Protein AF-A0A7S0J2U9-F1 (afdb_monomer_lite)

Sequence (224 aa):
MVADEVEAPTVTKAEAEGKRKRKSSGSVPRWGTEEEEKLRAIVAELGDKAWAAVAERMGAVRSASATEQHWQIMTGKRKRHGKATEEGGAAVVMADHDPTLEKADKLATAEDKEASGLSAEEKAARAAERASKAEARAAEREAKAEAKAVEKAAREAKRVEREQVAADRKAEKEKKLEEKAERAEKVQAAKEAKEAKASLPKMPRSSYLLFCNDHRDATKMENP

Organism: NCBI:txid127549

Secondary structure (DSSP, 8-state):
----------------------PPPP-PPPPPHHHHHHHHHHHHHH-TT-HHHHHHHH-TTS-HHHHHHHHHHHTS-S--------SS----------TTSTTSTTSSSSSTTSGGGS-HHHHHHHHHHHHHHHHHHHHHHHHHHHHHHHHHHHHHHHHHHHHHHHHHHHHHHHHHHHHHHHHHHHHHHHHHHHHHHHHS----S-HHHHHHHHHHHHHHHH--

Structure (mmCIF, N/CA/C/O backbone):
data_AF-A0A7S0J2U9-F1
#
_entry.id   AF-A0A7S0J2U9-F1
#
loop_
_atom_site.group_PDB
_atom_site.id
_atom_site.type_symbol
_atom_site.label_atom_id
_atom_site.label_alt_id
_atom_site.label_comp_id
_atom_site.label_asym_id
_atom_site.label_entity_id
_atom_site.label_seq_id
_atom_site.pdbx_PDB_ins_code
_atom_site.Cartn_x
_atom_site.Cartn_y
_atom_site.Cartn_z
_atom_site.occupancy
_atom_site.B_iso_or_equiv
_atom_site.auth_seq_id
_atom_site.auth_comp_id
_atom_site.auth_asym_id
_atom_site.auth_atom_id
_atom_site.pdbx_PDB_model_num
ATOM 1 N N . MET A 1 1 ? -24.979 59.741 9.415 1.00 41.53 1 MET A N 1
ATOM 2 C CA . MET A 1 1 ? -25.278 58.869 8.260 1.00 41.53 1 MET A CA 1
ATOM 3 C C . MET A 1 1 ? -23.984 58.158 7.900 1.00 41.53 1 MET A C 1
ATOM 5 O O . MET A 1 1 ? -23.089 58.803 7.384 1.00 41.53 1 MET A O 1
ATOM 9 N N . VAL A 1 2 ? -23.714 57.116 8.687 1.00 50.69 2 VAL A N 1
ATOM 10 C CA . VAL A 1 2 ? -23.538 55.701 8.291 1.00 50.69 2 VAL A CA 1
ATOM 11 C C . VAL A 1 2 ? -22.185 55.477 7.616 1.00 50.69 2 VAL A C 1
ATOM 13 O O . VAL A 1 2 ? -22.023 55.698 6.422 1.00 50.69 2 VAL A O 1
ATOM 16 N N . ALA A 1 3 ? -21.222 55.088 8.454 1.00 48.25 3 ALA A N 1
ATOM 17 C CA . ALA A 1 3 ? -19.998 54.420 8.051 1.00 48.25 3 ALA A CA 1
ATOM 18 C C . ALA A 1 3 ? -20.372 53.009 7.579 1.00 48.25 3 ALA A C 1
ATOM 20 O O . ALA A 1 3 ? -21.027 52.280 8.323 1.00 48.25 3 ALA A O 1
ATOM 21 N N . ASP A 1 4 ? -20.005 52.675 6.345 1.00 53.91 4 ASP A N 1
ATOM 22 C CA . ASP A 1 4 ? -20.212 51.354 5.759 1.00 53.91 4 ASP A CA 1
ATOM 23 C C . ASP A 1 4 ? -18.924 50.545 5.956 1.00 53.91 4 ASP A C 1
ATOM 25 O O . ASP A 1 4 ? -17.859 50.852 5.412 1.00 53.91 4 ASP A O 1
ATOM 29 N N . GLU A 1 5 ? -19.028 49.584 6.863 1.00 56.50 5 GLU A N 1
ATOM 30 C CA . GLU A 1 5 ? -18.000 48.664 7.321 1.00 56.50 5 GLU A CA 1
ATOM 31 C C . GLU A 1 5 ? -18.011 47.448 6.384 1.00 56.50 5 GLU A C 1
ATOM 33 O O . GLU A 1 5 ? -18.914 46.615 6.424 1.00 56.50 5 GLU A O 1
ATOM 38 N N . VAL A 1 6 ? -17.031 47.367 5.479 1.00 57.72 6 VAL A N 1
ATOM 39 C CA . VAL A 1 6 ? -16.890 46.233 4.556 1.00 57.72 6 VAL A CA 1
ATOM 40 C C . VAL A 1 6 ? -16.226 45.077 5.302 1.00 57.72 6 VAL A C 1
ATOM 42 O O . VAL A 1 6 ? -15.001 44.962 5.359 1.00 57.72 6 VAL A O 1
ATOM 45 N N . GLU A 1 7 ? -17.055 44.224 5.896 1.00 49.72 7 GLU A N 1
ATOM 46 C CA . GLU A 1 7 ? -16.647 42.988 6.559 1.00 49.72 7 GLU A CA 1
ATOM 47 C C . GLU A 1 7 ? -16.370 41.893 5.507 1.00 49.72 7 GLU A C 1
ATOM 49 O O . GLU A 1 7 ? -17.247 41.463 4.754 1.00 49.72 7 GLU A O 1
ATOM 54 N N . ALA A 1 8 ? -15.113 41.453 5.416 1.00 59.34 8 ALA A N 1
ATOM 55 C CA . ALA A 1 8 ? -14.690 40.364 4.541 1.00 59.34 8 ALA A CA 1
ATOM 56 C C . ALA A 1 8 ? -15.064 38.995 5.153 1.00 59.34 8 ALA A C 1
ATOM 58 O O . ALA A 1 8 ? -14.664 38.713 6.286 1.00 59.34 8 ALA A O 1
ATOM 59 N N . PRO A 1 9 ? -15.745 38.086 4.426 1.00 59.47 9 PRO A N 1
ATOM 60 C CA . PRO A 1 9 ? -16.007 36.747 4.933 1.00 59.47 9 PRO A CA 1
ATOM 61 C C . PRO A 1 9 ? -14.721 35.910 4.914 1.00 59.47 9 PRO A C 1
ATOM 63 O O . PRO A 1 9 ? -14.208 35.504 3.868 1.00 59.47 9 PRO A O 1
ATOM 66 N N . THR A 1 10 ? -14.209 35.625 6.107 1.00 49.25 10 THR A N 1
ATOM 67 C CA . THR A 1 10 ? -13.153 34.642 6.341 1.00 49.25 10 THR A CA 1
ATOM 68 C C . THR A 1 10 ? -13.702 33.238 6.072 1.00 49.25 10 THR A C 1
ATOM 70 O O . THR A 1 10 ? -14.426 32.653 6.874 1.00 49.25 10 THR A O 1
ATOM 73 N N . VAL A 1 11 ? -13.370 32.671 4.907 1.00 51.97 11 VAL A N 1
ATOM 74 C CA . VAL A 1 11 ? -13.654 31.262 4.602 1.00 51.97 11 VAL A CA 1
ATOM 75 C C . VAL A 1 11 ? -12.762 30.396 5.488 1.00 51.97 11 VAL A C 1
ATOM 77 O O . VAL A 1 11 ? -11.570 30.209 5.237 1.00 51.97 11 VAL A O 1
ATOM 80 N N . THR A 1 12 ? -13.359 29.870 6.550 1.00 49.38 12 THR A N 1
ATOM 81 C CA . THR A 1 12 ? -12.778 28.854 7.418 1.00 49.38 12 THR A CA 1
ATOM 82 C C . THR A 1 12 ? -12.515 27.585 6.606 1.00 49.38 12 THR A C 1
ATOM 84 O O . THR A 1 12 ? -13.414 26.865 6.173 1.00 49.38 12 THR A O 1
ATOM 87 N N . LYS A 1 13 ? -11.231 27.304 6.377 1.00 45.69 13 LYS A N 1
ATOM 88 C CA . LYS A 1 13 ? -10.728 26.060 5.790 1.00 45.69 13 LYS A CA 1
ATOM 89 C C . LYS A 1 13 ? -10.817 24.947 6.840 1.00 45.69 13 LYS A C 1
ATOM 91 O O . LYS A 1 13 ? -9.816 24.554 7.428 1.00 45.69 13 LYS A O 1
ATOM 96 N N . ALA A 1 14 ? -12.036 24.479 7.099 1.00 49.38 14 ALA A N 1
ATOM 97 C CA . ALA A 1 14 ? -12.298 23.317 7.935 1.00 49.38 14 ALA A CA 1
ATOM 98 C C . ALA A 1 14 ? -11.942 22.031 7.170 1.00 49.38 14 ALA A C 1
ATOM 100 O O . ALA A 1 14 ? -12.608 21.621 6.221 1.00 49.38 14 ALA A O 1
ATOM 101 N N . GLU A 1 15 ? -10.812 21.458 7.573 1.00 47.25 15 GLU A N 1
ATOM 102 C CA . GLU A 1 15 ? -10.582 20.031 7.796 1.00 47.25 15 GLU A CA 1
ATOM 103 C C . GLU A 1 15 ? -11.769 19.105 7.451 1.00 47.25 15 GLU A C 1
ATOM 105 O O . GLU A 1 15 ? -12.756 19.000 8.177 1.00 47.25 15 GLU A O 1
ATOM 110 N N . ALA A 1 16 ? -11.650 18.385 6.335 1.00 49.69 16 ALA A N 1
ATOM 111 C CA . ALA A 1 16 ? -12.560 17.309 5.959 1.00 49.69 16 ALA A CA 1
ATOM 112 C C . ALA A 1 16 ? -11.768 16.021 5.694 1.00 49.69 16 ALA A C 1
ATOM 114 O O . ALA A 1 16 ? -11.826 15.448 4.606 1.00 49.69 16 ALA A O 1
ATOM 115 N N . GLU A 1 17 ? -11.041 15.522 6.699 1.00 52.25 17 GLU A N 1
ATOM 116 C CA . GLU A 1 17 ? -10.550 14.134 6.722 1.00 52.25 17 GLU A CA 1
ATOM 117 C C . GLU A 1 17 ? -11.674 13.160 7.119 1.00 52.25 17 GLU A C 1
ATOM 119 O O . GLU A 1 17 ? -11.599 12.370 8.058 1.00 52.25 17 GLU A O 1
ATOM 124 N N . GLY A 1 18 ? -12.754 13.170 6.340 1.00 50.22 18 GLY A N 1
ATOM 125 C CA . GLY A 1 18 ? -13.692 12.061 6.310 1.00 50.22 18 GLY A CA 1
ATOM 126 C C . GLY A 1 18 ? -13.137 10.986 5.385 1.00 50.22 18 GLY A C 1
ATOM 127 O O . GLY A 1 18 ? -13.244 11.114 4.165 1.00 50.22 18 GLY A O 1
ATOM 128 N N . LYS A 1 19 ? -12.571 9.902 5.932 1.00 57.31 19 LYS A N 1
ATOM 129 C CA . LYS A 1 19 ? -12.298 8.671 5.168 1.00 57.31 19 LYS A CA 1
ATOM 130 C C . LYS A 1 19 ? -13.626 8.148 4.622 1.00 57.31 19 LYS A C 1
ATOM 132 O O . LYS A 1 19 ? -14.328 7.385 5.284 1.00 57.31 19 LYS A O 1
ATOM 137 N N . ARG A 1 20 ? -13.991 8.599 3.417 1.00 63.91 20 ARG A N 1
ATOM 138 C CA . ARG A 1 20 ? -15.191 8.179 2.693 1.00 63.91 20 ARG A CA 1
ATOM 139 C C . ARG A 1 20 ? -15.124 6.666 2.537 1.00 63.91 20 ARG A C 1
ATOM 141 O O . ARG A 1 20 ? -14.334 6.144 1.752 1.00 63.91 20 ARG A O 1
ATOM 148 N N . LYS A 1 21 ? -15.933 5.964 3.331 1.00 57.78 21 LYS A N 1
ATOM 149 C CA . LYS A 1 21 ? -16.140 4.522 3.236 1.00 57.78 21 LYS A CA 1
ATOM 150 C C . LYS A 1 21 ? -16.585 4.257 1.800 1.00 57.78 21 LYS A C 1
ATOM 152 O O . LYS A 1 21 ? -17.669 4.688 1.409 1.00 57.78 21 LYS A O 1
ATOM 157 N N . ARG A 1 22 ? -15.707 3.660 0.986 1.00 62.53 22 ARG A N 1
ATOM 158 C CA . ARG A 1 22 ? -16.008 3.343 -0.413 1.00 62.53 22 ARG A CA 1
ATOM 159 C C . ARG A 1 22 ? -17.247 2.456 -0.393 1.00 62.53 22 ARG A C 1
ATOM 161 O O . ARG A 1 22 ? -17.182 1.336 0.109 1.00 62.53 22 ARG A O 1
ATOM 168 N N . LYS A 1 23 ? -18.381 2.986 -0.863 1.00 64.38 23 LYS A N 1
ATOM 169 C CA . LYS A 1 23 ? -19.558 2.174 -1.171 1.00 64.38 23 LYS A CA 1
ATOM 170 C C . LYS A 1 23 ? -19.033 1.070 -2.085 1.00 64.38 23 LYS A C 1
ATOM 172 O O . LYS A 1 23 ? -18.348 1.394 -3.056 1.00 64.38 23 LYS A O 1
ATOM 177 N N . SER A 1 24 ? -19.232 -0.191 -1.707 1.00 58.62 24 SER A N 1
ATOM 178 C CA . SER A 1 24 ? -18.818 -1.337 -2.515 1.00 58.62 24 SER A CA 1
ATOM 179 C C . SER A 1 24 ? -19.259 -1.065 -3.945 1.00 58.62 24 SER A C 1
ATOM 181 O O . SER A 1 24 ? -20.450 -0.851 -4.178 1.00 58.62 24 SER A O 1
ATOM 183 N N . SER A 1 25 ? -18.294 -0.948 -4.857 1.00 61.22 25 SER A N 1
ATOM 184 C CA . SER A 1 25 ? -18.558 -0.703 -6.269 1.00 61.22 25 SER A CA 1
ATOM 185 C C . SER A 1 25 ? -19.584 -1.733 -6.715 1.00 61.22 25 SER A C 1
ATOM 187 O O . SER A 1 25 ? -19.310 -2.931 -6.609 1.00 61.22 25 SER A O 1
ATOM 189 N N . GLY A 1 26 ? -20.769 -1.277 -7.129 1.00 64.94 26 GLY A N 1
ATOM 190 C CA . GLY A 1 26 ? -21.767 -2.157 -7.729 1.00 64.94 26 GLY A CA 1
ATOM 191 C C . GLY A 1 26 ? -21.098 -3.006 -8.810 1.00 64.94 26 GLY A C 1
ATOM 192 O O . GLY A 1 26 ? -20.145 -2.544 -9.441 1.00 64.94 26 GLY A O 1
ATOM 193 N N . SER A 1 27 ? -21.541 -4.253 -8.967 1.00 71.00 27 SER A N 1
ATOM 194 C CA . SER A 1 27 ? -21.040 -5.148 -10.012 1.00 71.00 27 SER A CA 1
ATOM 195 C C . SER A 1 27 ? -21.114 -4.422 -11.356 1.00 71.00 27 SER A C 1
ATOM 197 O O . SER A 1 27 ? -22.202 -4.158 -11.864 1.00 71.00 27 SER A O 1
ATOM 199 N N . VAL A 1 28 ? -19.959 -4.007 -11.881 1.00 78.75 28 VAL A N 1
ATOM 200 C CA . VAL A 1 28 ? -19.876 -3.355 -13.186 1.00 78.75 28 VAL A CA 1
ATOM 201 C C . VAL A 1 28 ? -20.079 -4.451 -14.236 1.00 78.75 28 VAL A C 1
ATOM 203 O O . VAL A 1 28 ? -19.342 -5.440 -14.196 1.00 78.75 28 VAL A O 1
ATOM 206 N N . PRO A 1 29 ? -21.041 -4.308 -15.166 1.00 84.69 29 PRO A N 1
ATOM 207 C CA . PRO A 1 29 ? -21.282 -5.304 -16.206 1.00 84.69 29 PRO A CA 1
ATOM 208 C C . PRO A 1 29 ? -20.007 -5.637 -16.996 1.00 84.69 29 PRO A C 1
ATOM 210 O O . PRO A 1 29 ? -19.170 -4.765 -17.252 1.00 84.69 29 PRO A O 1
ATOM 213 N N . ARG A 1 30 ? -19.836 -6.900 -17.398 1.00 90.12 30 ARG A N 1
ATOM 214 C CA . ARG A 1 30 ? -18.740 -7.298 -18.301 1.00 90.12 30 ARG A CA 1
ATOM 215 C C . ARG A 1 30 ? -18.965 -6.692 -19.692 1.00 90.12 30 ARG A C 1
ATOM 217 O O . ARG A 1 30 ? -20.102 -6.409 -20.045 1.00 90.12 30 ARG A O 1
ATOM 224 N N . TRP A 1 31 ? -17.890 -6.424 -20.431 1.00 91.25 31 TRP A N 1
ATOM 225 C CA . TRP A 1 31 ? -17.982 -5.900 -21.797 1.00 91.25 31 TRP A CA 1
ATOM 226 C C . TRP A 1 31 ? -18.537 -6.977 -22.727 1.00 91.25 31 TRP A C 1
ATOM 228 O O . TRP A 1 31 ? -18.040 -8.104 -22.729 1.00 91.25 31 TRP A O 1
ATOM 238 N N . GLY A 1 32 ? -19.600 -6.639 -23.455 1.00 92.19 32 GLY A N 1
ATOM 239 C CA . GLY A 1 32 ? -20.159 -7.490 -24.503 1.00 92.19 32 GLY A CA 1
ATOM 240 C C . GLY A 1 32 ? -19.466 -7.250 -25.844 1.00 92.19 32 GLY A C 1
ATOM 241 O O . GLY A 1 32 ? -18.924 -6.175 -26.086 1.00 92.19 32 GLY A O 1
ATOM 242 N N . THR A 1 33 ? -19.532 -8.223 -26.749 1.00 92.94 33 THR A N 1
ATOM 243 C CA . THR A 1 33 ? -18.948 -8.117 -28.098 1.00 92.94 33 THR A CA 1
ATOM 244 C C . THR A 1 33 ? -19.585 -6.997 -28.928 1.00 92.94 33 THR A C 1
ATOM 246 O O . THR A 1 33 ? -18.879 -6.260 -29.611 1.00 92.94 33 THR A O 1
ATOM 249 N N . GLU A 1 34 ? -20.900 -6.798 -28.801 1.00 91.75 34 GLU A N 1
ATOM 250 C CA . GLU A 1 34 ? -21.625 -5.697 -29.456 1.00 91.75 34 GLU A CA 1
ATOM 251 C C . GLU A 1 34 ? -21.164 -4.316 -28.956 1.00 91.75 34 GLU A C 1
ATOM 253 O O . GLU A 1 34 ? -21.084 -3.356 -29.725 1.00 91.75 34 GLU A O 1
ATOM 258 N N . GLU A 1 35 ? -20.849 -4.204 -27.659 1.00 91.69 35 GLU A N 1
ATOM 259 C CA . GLU A 1 35 ? -20.314 -2.970 -27.069 1.00 91.69 35 GLU A CA 1
ATOM 260 C C . GLU A 1 35 ? -18.900 -2.686 -27.603 1.00 91.69 35 GLU A C 1
ATOM 262 O O . GLU A 1 35 ? -18.565 -1.545 -27.920 1.00 91.69 35 GLU A O 1
ATOM 267 N N . GLU A 1 36 ? -18.079 -3.725 -27.763 1.00 94.25 36 GLU A N 1
ATOM 268 C CA . GLU A 1 36 ? -16.715 -3.616 -28.290 1.00 94.25 36 GLU A CA 1
ATOM 269 C C . GLU A 1 36 ? -16.661 -3.247 -29.778 1.00 94.25 36 GLU A C 1
ATOM 271 O O . GLU A 1 36 ? -15.753 -2.534 -30.212 1.00 94.25 36 GLU A O 1
ATOM 276 N N . GLU A 1 37 ? -17.612 -3.714 -30.586 1.00 94.69 37 GLU A N 1
ATOM 277 C CA . GLU A 1 37 ? -17.736 -3.315 -31.994 1.00 94.69 37 GLU A CA 1
ATOM 278 C C . GLU A 1 37 ? -18.094 -1.836 -32.135 1.00 94.69 37 GLU A C 1
ATOM 280 O O . GLU A 1 37 ? -17.434 -1.113 -32.887 1.00 94.69 37 GLU A O 1
ATOM 285 N N . LYS A 1 38 ? -19.060 -1.354 -31.343 1.00 93.56 38 LYS A N 1
ATOM 286 C CA . LYS A 1 38 ? -19.408 0.074 -31.288 1.00 93.56 38 LYS A CA 1
ATOM 287 C C . LYS A 1 38 ? -18.221 0.919 -30.832 1.00 93.56 38 LYS A C 1
ATOM 289 O O . LYS A 1 38 ? -17.943 1.953 -31.435 1.00 93.56 38 LYS A O 1
ATOM 294 N N . LEU A 1 39 ? -17.480 0.457 -29.823 1.00 93.75 39 LEU A N 1
ATOM 295 C CA . LEU A 1 39 ? -16.272 1.134 -29.357 1.00 93.75 39 LEU A CA 1
ATOM 296 C C . LEU A 1 39 ? -15.215 1.243 -30.466 1.00 93.75 39 LEU A C 1
ATOM 298 O O . LEU A 1 39 ? -14.667 2.322 -30.679 1.00 93.75 39 LEU A O 1
ATOM 302 N N . ARG A 1 40 ? -14.956 0.156 -31.206 1.00 95.25 40 ARG A N 1
ATOM 303 C CA . ARG A 1 40 ? -14.010 0.156 -32.336 1.00 95.25 40 ARG A CA 1
ATOM 304 C C . ARG A 1 40 ? -14.422 1.130 -33.437 1.00 95.25 40 ARG A C 1
ATOM 306 O O . ARG A 1 40 ? -13.566 1.864 -33.921 1.00 95.25 40 ARG A O 1
ATOM 313 N N . ALA A 1 41 ? -15.705 1.167 -33.796 1.00 95.69 41 ALA A N 1
ATOM 314 C CA . ALA A 1 41 ? -16.216 2.091 -34.806 1.00 95.69 41 ALA A CA 1
ATOM 315 C C . ALA A 1 41 ? -16.031 3.558 -34.379 1.00 95.69 41 ALA A C 1
ATOM 317 O O . ALA A 1 41 ? -15.457 4.357 -35.113 1.00 95.69 41 ALA A O 1
ATOM 318 N N . ILE A 1 42 ? -16.425 3.900 -33.149 1.00 95.00 42 ILE A N 1
ATOM 319 C CA . ILE A 1 42 ? -16.348 5.277 -32.639 1.00 95.00 42 ILE A CA 1
ATOM 320 C C . ILE A 1 42 ? -14.889 5.727 -32.458 1.00 95.00 42 ILE A C 1
ATOM 322 O O . ILE A 1 42 ? -14.555 6.873 -32.757 1.00 95.00 42 ILE A O 1
ATOM 326 N N . VAL A 1 43 ? -13.997 4.842 -31.999 1.00 95.31 43 VAL A N 1
ATOM 327 C CA . VAL A 1 43 ? -12.566 5.162 -31.868 1.00 95.31 43 VAL A CA 1
ATOM 328 C C . VAL A 1 43 ? -11.895 5.297 -33.237 1.00 95.31 43 VAL A C 1
ATOM 330 O O . VAL A 1 43 ? -11.010 6.136 -33.384 1.00 95.31 43 VAL A O 1
ATOM 333 N N . ALA A 1 44 ? -12.332 4.551 -34.255 1.00 95.06 44 ALA A N 1
ATOM 334 C CA . ALA A 1 44 ? -11.861 4.759 -35.623 1.00 95.06 44 ALA A CA 1
ATOM 335 C C . ALA A 1 44 ? -12.263 6.141 -36.177 1.00 95.06 44 ALA A C 1
ATOM 337 O O . ALA A 1 44 ? -11.493 6.737 -36.925 1.00 95.06 44 ALA A O 1
ATOM 338 N N . GLU A 1 45 ? -13.424 6.673 -35.776 1.00 94.81 45 GLU A N 1
ATOM 339 C CA . GLU A 1 45 ? -13.897 8.003 -36.188 1.00 94.81 45 GLU A CA 1
ATOM 340 C C . GLU A 1 45 ? -13.229 9.163 -35.423 1.00 94.81 45 GLU A C 1
ATOM 342 O O . GLU A 1 45 ? -12.826 10.152 -36.031 1.00 94.81 45 GLU A O 1
ATOM 347 N N . LEU A 1 46 ? -13.132 9.075 -34.089 1.00 92.88 46 LEU A N 1
ATOM 348 C CA . LEU A 1 46 ? -12.695 10.178 -33.208 1.00 92.88 46 LEU A CA 1
ATOM 349 C C . LEU A 1 46 ? -11.229 10.074 -32.748 1.00 92.88 46 LEU A C 1
ATOM 351 O O . LEU A 1 46 ? -10.631 11.075 -32.344 1.00 92.88 46 LEU A O 1
ATOM 355 N N . GLY A 1 47 ? -10.644 8.874 -32.793 1.00 90.62 47 GLY A N 1
ATOM 356 C CA . GLY A 1 47 ? -9.288 8.570 -32.335 1.00 90.62 47 GLY A CA 1
ATOM 357 C C . GLY A 1 47 ? -9.122 8.396 -30.815 1.00 90.62 47 GLY A C 1
ATOM 358 O O . GLY A 1 47 ? -9.982 8.743 -30.007 1.00 90.62 47 GLY A O 1
ATOM 359 N N . ASP A 1 48 ? -7.941 7.910 -30.412 1.00 89.06 48 ASP A N 1
ATOM 360 C CA . ASP A 1 48 ? -7.557 7.536 -29.031 1.00 89.06 48 ASP A CA 1
ATOM 361 C C . ASP A 1 48 ? -7.414 8.717 -28.031 1.00 89.06 48 ASP A C 1
ATOM 363 O O . ASP A 1 48 ? -6.852 8.554 -26.946 1.00 89.06 48 ASP A O 1
ATOM 367 N N . LYS A 1 49 ? -7.833 9.937 -28.389 1.00 89.75 49 LYS A N 1
ATOM 368 C CA . LYS A 1 49 ? -7.598 11.153 -27.577 1.00 89.75 49 LYS A CA 1
ATOM 369 C C . LYS A 1 49 ? -8.873 11.751 -26.978 1.00 89.75 49 LYS A C 1
ATOM 371 O O . LYS A 1 49 ? -8.784 12.500 -26.010 1.00 89.75 49 LYS A O 1
ATOM 376 N N . ALA A 1 50 ? -10.045 11.422 -27.522 1.00 93.25 50 ALA A N 1
ATOM 377 C CA . ALA A 1 50 ? -11.314 12.077 -27.199 1.00 93.25 50 ALA A CA 1
ATOM 378 C C . ALA A 1 50 ? -12.283 11.169 -26.413 1.00 93.25 50 ALA A C 1
ATOM 380 O O . ALA A 1 50 ? -13.457 11.048 -26.757 1.00 93.25 50 ALA A O 1
ATOM 381 N N . TRP A 1 51 ? -11.815 10.539 -25.331 1.00 94.19 51 TRP A N 1
ATOM 382 C CA . TRP A 1 51 ? -12.586 9.538 -24.570 1.00 94.19 51 TRP A CA 1
ATOM 383 C C . TRP A 1 51 ? -13.926 10.034 -24.009 1.00 94.19 51 TRP A C 1
ATOM 385 O O . TRP A 1 51 ? -14.857 9.242 -23.875 1.00 94.19 51 TRP A O 1
ATOM 395 N N . ALA A 1 52 ? -14.042 11.330 -23.701 1.00 94.00 52 ALA A N 1
ATOM 396 C CA . ALA A 1 52 ? -15.302 11.933 -23.266 1.00 94.00 52 ALA A CA 1
ATOM 397 C C . ALA A 1 52 ? -16.375 11.856 -24.367 1.00 94.00 52 ALA A C 1
ATOM 399 O O . ALA A 1 52 ? -17.460 11.336 -24.123 1.00 94.00 52 ALA A O 1
ATOM 400 N N . ALA A 1 53 ? -16.030 12.249 -25.596 1.00 93.75 53 ALA A N 1
ATOM 401 C CA . ALA A 1 53 ? -16.928 12.179 -26.748 1.00 93.75 53 ALA A CA 1
ATOM 402 C C . ALA A 1 53 ? -17.266 10.727 -27.137 1.00 93.75 53 ALA A C 1
ATOM 404 O O . ALA A 1 53 ? -18.395 10.426 -27.524 1.00 93.75 53 ALA A O 1
ATOM 405 N N . VAL A 1 54 ? -16.305 9.805 -26.988 1.00 93.69 54 VAL A N 1
ATOM 406 C CA . VAL A 1 54 ? -16.536 8.366 -27.210 1.00 93.69 54 VAL A CA 1
ATOM 407 C C . VAL A 1 54 ? -17.582 7.825 -26.226 1.00 93.69 54 VAL A C 1
ATOM 409 O O . VAL A 1 54 ? -18.483 7.089 -26.625 1.00 93.69 54 VAL A O 1
ATOM 412 N N . ALA A 1 55 ? -17.493 8.205 -24.948 1.00 93.31 55 ALA A N 1
ATOM 413 C CA . ALA A 1 55 ? -18.455 7.783 -23.932 1.00 93.31 55 ALA A CA 1
ATOM 414 C C . ALA A 1 55 ? -19.846 8.392 -24.158 1.00 93.31 55 ALA A C 1
ATOM 416 O O . ALA A 1 55 ? -20.842 7.692 -24.012 1.00 93.31 55 ALA A O 1
ATOM 417 N N . GLU A 1 56 ? -19.923 9.655 -24.581 1.00 92.88 56 GLU A N 1
ATOM 418 C CA . GLU A 1 56 ? -21.195 10.294 -24.937 1.00 92.88 56 GLU A CA 1
ATOM 419 C C . GLU A 1 56 ? -21.902 9.566 -26.087 1.00 92.88 56 GLU A C 1
ATOM 421 O O . GLU A 1 56 ? -23.104 9.317 -25.999 1.00 92.88 56 GLU A O 1
ATOM 426 N N . ARG A 1 57 ? -21.164 9.139 -27.124 1.00 92.19 57 ARG A N 1
ATOM 427 C CA . ARG A 1 57 ? -21.735 8.378 -28.250 1.00 92.19 57 ARG A CA 1
ATOM 428 C C . ARG A 1 57 ? -22.132 6.944 -27.904 1.00 92.19 57 ARG A C 1
ATOM 430 O O . ARG A 1 57 ? -23.084 6.433 -28.486 1.00 92.19 57 ARG A O 1
ATOM 437 N N . MET A 1 58 ? -21.433 6.292 -26.973 1.00 88.19 58 MET A N 1
ATOM 438 C CA . MET A 1 58 ? -21.853 4.980 -26.456 1.00 88.19 58 MET A CA 1
ATOM 439 C C . MET A 1 58 ? -23.017 5.070 -25.457 1.00 88.19 58 MET A C 1
ATOM 441 O O . MET A 1 58 ? -23.667 4.060 -25.185 1.00 88.19 58 MET A O 1
ATOM 445 N N . GLY A 1 59 ? -23.294 6.265 -24.930 1.00 84.06 59 GLY A N 1
ATOM 446 C CA . GLY A 1 59 ? -24.305 6.523 -23.911 1.00 84.06 59 GLY A CA 1
ATOM 447 C C . GLY A 1 59 ? -23.781 6.362 -22.479 1.00 84.06 59 GLY A C 1
ATOM 448 O O . GLY A 1 59 ? -22.705 5.824 -22.226 1.00 84.06 59 GLY A O 1
ATOM 449 N N . ALA A 1 60 ? -24.580 6.801 -21.500 1.00 74.62 60 ALA A N 1
ATOM 450 C CA . ALA A 1 60 ? -24.219 6.859 -20.075 1.00 74.62 60 ALA A CA 1
ATOM 451 C C . ALA A 1 60 ? -24.013 5.491 -19.380 1.00 74.62 60 ALA A C 1
ATOM 453 O O . ALA A 1 60 ? -23.923 5.422 -18.155 1.00 74.62 60 ALA A O 1
ATOM 454 N N . VAL A 1 61 ? -23.934 4.392 -20.136 1.00 80.12 61 VAL A N 1
ATOM 455 C CA . VAL A 1 61 ? -23.716 3.040 -19.603 1.00 80.12 61 VAL A CA 1
ATOM 456 C C . VAL A 1 61 ? -22.317 2.914 -18.995 1.00 80.12 61 VAL A C 1
ATOM 458 O O . VAL A 1 61 ? -22.126 2.197 -18.012 1.00 80.12 61 VAL A O 1
ATOM 461 N N . ARG A 1 62 ? -21.324 3.625 -19.547 1.00 87.25 62 ARG A N 1
ATOM 462 C CA . ARG A 1 62 ? -19.920 3.552 -19.119 1.00 87.25 62 ARG A CA 1
ATOM 463 C C . ARG A 1 62 ? -19.309 4.944 -19.013 1.00 87.25 62 ARG A C 1
ATOM 465 O O . ARG A 1 62 ? -19.616 5.837 -19.793 1.00 87.25 62 ARG A O 1
ATOM 472 N N . SER A 1 63 ? -18.409 5.126 -18.050 1.00 92.38 63 SER A N 1
ATOM 473 C CA . SER A 1 63 ? -17.646 6.369 -17.920 1.00 92.38 63 SER A CA 1
ATOM 474 C C . SER A 1 63 ? -16.493 6.417 -18.927 1.00 92.38 63 SER A C 1
ATOM 476 O O . SER A 1 63 ? -15.933 5.381 -19.283 1.00 92.38 63 SER A O 1
ATOM 478 N N . ALA A 1 64 ? -16.073 7.623 -19.323 1.00 93.38 64 ALA A N 1
ATOM 479 C CA . ALA A 1 64 ? -14.946 7.827 -20.242 1.00 93.38 64 ALA A CA 1
ATOM 480 C C . ALA A 1 64 ? -13.671 7.081 -19.811 1.00 93.38 64 ALA A C 1
ATOM 482 O O . ALA A 1 64 ? -13.006 6.455 -20.633 1.00 93.38 64 ALA A O 1
ATOM 483 N N . SER A 1 65 ? -13.378 7.067 -18.506 1.00 91.94 65 SER A N 1
ATOM 484 C CA . SER A 1 65 ? -12.226 6.335 -17.971 1.00 91.94 65 SER A CA 1
ATOM 485 C C . SER A 1 65 ? -12.383 4.815 -18.088 1.00 91.94 65 SER A C 1
ATOM 487 O O . SER A 1 65 ? -11.405 4.126 -18.362 1.00 91.94 65 SER A O 1
ATOM 489 N N . ALA A 1 66 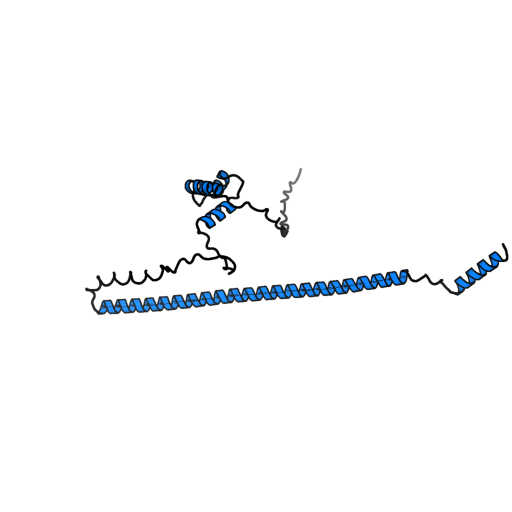? -13.592 4.270 -17.910 1.00 91.62 66 ALA A N 1
ATOM 490 C CA . ALA A 1 66 ? -13.827 2.836 -18.087 1.00 91.62 66 ALA A CA 1
ATOM 491 C C . ALA A 1 66 ? -13.620 2.412 -19.550 1.00 91.62 66 ALA A C 1
ATOM 493 O O . ALA A 1 66 ? -13.019 1.370 -19.809 1.00 91.62 66 ALA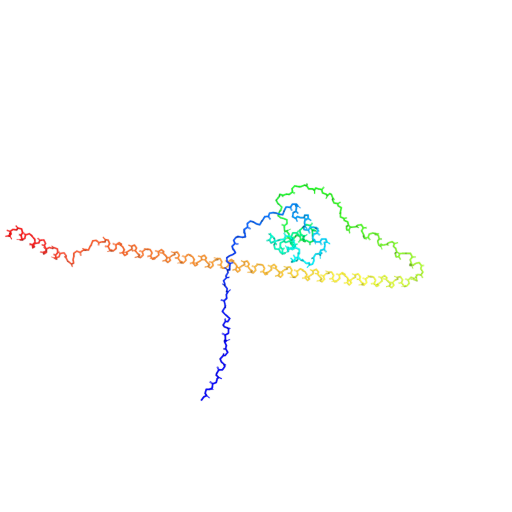 A O 1
ATOM 494 N N . THR A 1 67 ? -14.062 3.246 -20.491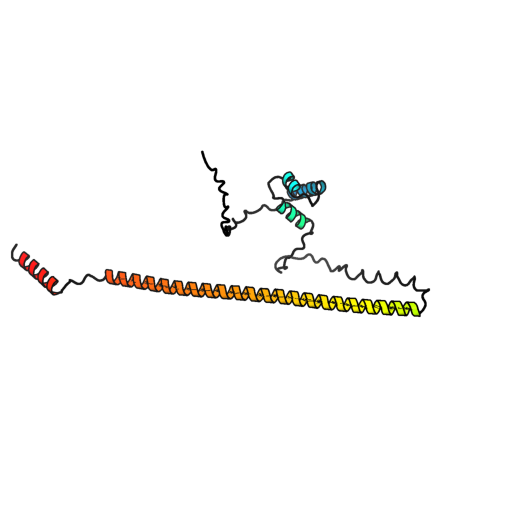 1.00 93.25 67 THR A N 1
ATOM 495 C CA . THR A 1 67 ? -13.903 3.030 -21.932 1.00 93.25 67 THR A CA 1
ATOM 496 C C . THR A 1 67 ? -12.438 3.091 -22.368 1.00 93.25 67 THR A C 1
ATOM 498 O O . THR A 1 67 ? -11.966 2.192 -23.061 1.00 93.25 67 THR A O 1
ATOM 501 N N . GLU A 1 68 ? -11.686 4.091 -21.900 1.00 94.31 68 GLU A N 1
ATOM 502 C CA . GLU A 1 68 ? -10.243 4.198 -22.153 1.00 94.31 68 GLU A CA 1
ATOM 503 C C . GLU A 1 68 ? -9.487 2.976 -21.613 1.00 94.31 68 GLU A C 1
ATOM 505 O O . GLU A 1 68 ? -8.645 2.391 -22.297 1.00 94.31 68 GLU A O 1
ATOM 510 N N . GLN A 1 69 ? -9.792 2.569 -20.378 1.00 93.31 69 GLN A N 1
ATOM 511 C CA . GLN A 1 69 ? -9.153 1.410 -19.762 1.00 93.31 69 GLN A CA 1
ATOM 512 C C . GLN A 1 69 ? -9.409 0.139 -20.566 1.00 93.31 69 GLN A C 1
ATOM 514 O O . GLN A 1 69 ? -8.472 -0.630 -20.786 1.00 93.31 69 GLN A O 1
ATOM 519 N N . HIS A 1 70 ? -10.647 -0.068 -21.021 1.00 92.56 70 HIS A N 1
ATOM 520 C CA . HIS A 1 70 ? -10.996 -1.217 -21.850 1.00 92.56 70 HIS A CA 1
ATOM 521 C C . HIS A 1 70 ? -10.253 -1.200 -23.185 1.00 92.56 70 HIS A C 1
ATOM 523 O O . HIS A 1 70 ? -9.618 -2.190 -23.542 1.00 92.56 70 HIS A O 1
ATOM 529 N N . TRP A 1 71 ? -10.201 -0.052 -23.863 1.0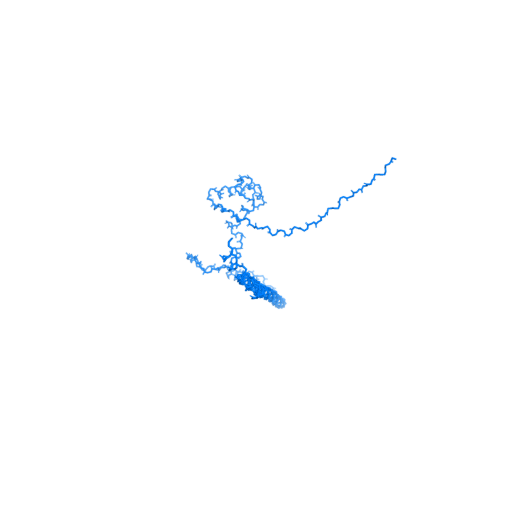0 93.56 71 TRP A N 1
ATOM 530 C CA . TRP A 1 71 ? -9.443 0.099 -25.108 1.00 93.56 71 TRP A CA 1
ATOM 531 C C . TRP A 1 71 ? -7.949 -0.204 -24.940 1.00 93.56 71 TRP A C 1
ATOM 533 O O . TRP A 1 71 ? -7.341 -0.895 -25.759 1.00 93.56 71 TRP A O 1
ATOM 543 N N . GLN A 1 72 ? -7.337 0.266 -23.851 1.00 92.62 72 GLN A N 1
ATOM 544 C CA . GLN A 1 72 ? -5.933 -0.022 -23.542 1.00 92.62 72 GLN A CA 1
ATOM 545 C C . GLN A 1 72 ? -5.679 -1.508 -23.247 1.00 92.62 72 GLN A C 1
ATOM 547 O O . GLN A 1 72 ? -4.580 -2.001 -23.514 1.00 92.62 72 GLN A O 1
ATOM 552 N N . ILE A 1 73 ? -6.666 -2.212 -22.680 1.00 90.81 73 ILE A N 1
ATOM 553 C CA . ILE A 1 73 ? -6.613 -3.664 -22.467 1.00 90.81 73 ILE A CA 1
ATOM 554 C C . ILE A 1 73 ? -6.743 -4.392 -23.810 1.00 90.81 73 ILE A C 1
ATOM 556 O O . ILE A 1 73 ? -5.928 -5.270 -24.081 1.00 90.81 73 ILE A O 1
ATOM 560 N N . MET A 1 74 ? -7.698 -3.995 -24.660 1.00 89.75 74 MET A N 1
ATOM 561 C CA . MET A 1 74 ? -7.917 -4.588 -25.987 1.00 89.75 74 MET A CA 1
ATOM 562 C C . MET A 1 74 ? -6.711 -4.413 -26.917 1.00 89.75 74 MET A C 1
ATOM 564 O O . MET A 1 74 ? -6.311 -5.348 -27.600 1.00 89.75 74 MET A O 1
ATOM 568 N N . THR A 1 75 ? -6.099 -3.228 -26.927 1.00 90.12 75 THR A N 1
ATOM 569 C CA . THR A 1 75 ? -4.948 -2.913 -27.794 1.00 90.12 75 THR A CA 1
ATOM 570 C C . THR A 1 75 ? -3.605 -3.381 -27.229 1.00 90.12 75 THR A C 1
ATOM 572 O O . THR A 1 75 ? -2.572 -3.186 -27.865 1.00 90.12 75 THR A O 1
ATOM 575 N N . GLY A 1 76 ? -3.578 -3.943 -26.015 1.00 85.25 76 GLY A N 1
ATOM 576 C CA . GLY A 1 76 ? -2.345 -4.384 -25.357 1.00 85.25 76 GLY A CA 1
ATOM 577 C C . GLY A 1 76 ? -1.387 -3.253 -24.955 1.00 85.25 76 GLY A C 1
ATOM 578 O O . GLY A 1 76 ? -0.302 -3.525 -24.444 1.00 85.25 76 GLY A O 1
ATOM 579 N N . LYS A 1 77 ? -1.773 -1.978 -25.128 1.00 82.12 77 LYS A N 1
ATOM 580 C CA . LYS A 1 77 ? -0.948 -0.808 -24.762 1.00 82.12 77 LYS A CA 1
ATOM 581 C C . LYS A 1 77 ? -0.693 -0.727 -23.254 1.00 82.12 77 LYS A C 1
ATOM 583 O O . LYS A 1 77 ? 0.296 -0.137 -22.818 1.00 82.12 77 LYS A O 1
ATOM 588 N N . ARG A 1 78 ? -1.550 -1.344 -22.434 1.00 74.81 78 ARG A N 1
ATOM 589 C CA . ARG A 1 78 ? -1.290 -1.511 -21.000 1.00 74.81 78 ARG A CA 1
ATOM 590 C C . ARG A 1 78 ? -0.263 -2.617 -20.763 1.00 74.81 78 ARG A C 1
ATOM 592 O O . ARG A 1 78 ? -0.596 -3.800 -20.767 1.00 74.81 78 ARG A O 1
ATOM 599 N N . LYS A 1 79 ? 0.969 -2.217 -20.428 1.00 68.94 79 LYS A N 1
ATOM 600 C CA . LYS A 1 79 ? 1.952 -3.103 -19.791 1.00 68.94 79 LYS A CA 1
ATOM 601 C C . LYS A 1 79 ? 1.351 -3.581 -18.472 1.00 68.94 79 LYS A C 1
ATOM 603 O O . LYS A 1 79 ? 1.257 -2.819 -17.511 1.00 68.94 79 LYS A O 1
ATOM 608 N N . ARG A 1 80 ? 0.859 -4.821 -18.441 1.00 68.75 80 ARG A N 1
ATOM 609 C CA . ARG A 1 80 ? 0.326 -5.421 -17.218 1.00 68.75 80 ARG A CA 1
ATOM 610 C C . ARG A 1 80 ? 1.454 -5.416 -16.186 1.00 68.75 80 ARG A C 1
ATOM 612 O O . ARG A 1 80 ? 2.381 -6.208 -16.283 1.00 68.75 80 ARG A O 1
ATOM 619 N N . HIS A 1 81 ? 1.371 -4.554 -15.174 1.00 54.41 81 HIS A N 1
ATOM 620 C CA . HIS A 1 81 ? 2.186 -4.659 -13.956 1.00 54.41 81 HIS A CA 1
ATOM 621 C C . HIS A 1 81 ? 1.669 -5.797 -13.056 1.00 54.41 81 HIS A C 1
ATOM 623 O O . HIS A 1 81 ? 1.593 -5.669 -11.837 1.00 54.41 81 HIS A O 1
ATOM 629 N N . GLY A 1 82 ? 1.246 -6.901 -13.674 1.00 52.28 82 GLY A N 1
ATOM 630 C CA . GLY A 1 82 ? 0.799 -8.093 -12.987 1.00 52.28 82 GLY A CA 1
ATOM 631 C C . GLY A 1 82 ? 2.019 -8.918 -12.638 1.00 52.28 82 GLY A C 1
ATOM 632 O O . GLY A 1 82 ? 2.634 -9.514 -13.516 1.00 52.28 82 GLY A O 1
ATOM 633 N N . LYS A 1 83 ? 2.355 -8.953 -11.348 1.00 48.38 83 LYS A N 1
ATOM 634 C CA . LYS A 1 83 ? 3.043 -10.093 -10.750 1.00 48.38 83 LYS A CA 1
ATOM 635 C C . LYS A 1 83 ? 2.253 -11.330 -11.187 1.00 48.38 83 LYS A C 1
ATOM 637 O O . LYS A 1 83 ? 1.091 -11.451 -10.806 1.00 48.38 83 LYS A O 1
ATOM 642 N N . ALA A 1 84 ? 2.829 -12.158 -12.054 1.00 46.81 84 ALA A N 1
ATOM 643 C CA . ALA A 1 84 ? 2.244 -13.433 -12.430 1.00 46.81 84 ALA A CA 1
ATOM 644 C C . ALA A 1 84 ? 2.160 -14.277 -11.153 1.00 46.81 84 ALA A C 1
ATOM 646 O O . ALA A 1 84 ? 3.155 -14.808 -10.672 1.00 46.81 84 ALA A O 1
ATOM 647 N N . THR A 1 85 ? 0.994 -14.283 -10.516 1.00 44.03 85 THR A N 1
ATOM 648 C CA . THR A 1 85 ? 0.650 -15.315 -9.548 1.00 44.03 85 THR A CA 1
ATOM 649 C C . THR A 1 85 ? 0.373 -16.562 -10.370 1.00 44.03 85 THR A C 1
ATOM 651 O O . THR A 1 85 ? -0.645 -16.656 -11.050 1.00 44.03 85 THR A O 1
ATOM 654 N N . GLU A 1 86 ? 1.375 -17.431 -10.365 1.00 48.91 86 GLU A N 1
ATOM 655 C CA . GLU A 1 86 ? 1.440 -18.801 -10.865 1.00 48.91 86 GLU A CA 1
ATOM 656 C C . GLU A 1 86 ? 0.324 -19.686 -10.288 1.00 48.91 86 GLU A C 1
ATOM 658 O O . GLU A 1 86 ? 0.621 -20.602 -9.550 1.00 48.91 86 GLU A O 1
ATOM 663 N N . GLU A 1 87 ? -0.956 -19.443 -10.574 1.00 49.97 87 GLU A N 1
ATOM 664 C CA . GLU A 1 87 ? -1.989 -20.482 -10.436 1.00 49.97 87 GLU A CA 1
ATOM 665 C C . GLU A 1 87 ? -3.099 -20.253 -11.472 1.00 49.97 87 GLU A C 1
ATOM 667 O O . GLU A 1 87 ? -3.914 -19.339 -11.353 1.00 49.97 87 GLU A O 1
ATOM 672 N N . GLY A 1 88 ? -3.128 -21.106 -12.502 1.00 48.72 88 GLY A N 1
ATOM 673 C CA . GLY A 1 88 ? -4.299 -21.308 -13.362 1.00 48.72 88 GLY A CA 1
ATOM 674 C C . GLY A 1 88 ? -4.295 -20.564 -14.699 1.00 48.72 88 GLY A C 1
ATOM 675 O O . GLY A 1 88 ? -5.047 -19.613 -14.896 1.00 48.72 88 GLY A O 1
ATOM 676 N N . GLY A 1 89 ? -3.518 -21.054 -15.665 1.00 36.88 89 GLY A N 1
ATOM 677 C CA . GLY A 1 89 ? -3.599 -20.613 -17.059 1.00 36.88 89 GLY A CA 1
ATOM 678 C C . GLY A 1 89 ? -2.895 -21.583 -17.994 1.00 36.88 89 GLY A C 1
ATOM 679 O O . GLY A 1 89 ? -1.750 -21.365 -18.369 1.00 36.88 89 GLY A O 1
ATOM 680 N N . ALA A 1 90 ? -3.576 -22.680 -18.314 1.00 39.19 90 ALA A N 1
ATOM 681 C CA . ALA A 1 90 ? -3.098 -23.729 -19.196 1.00 39.19 90 ALA A CA 1
ATOM 682 C C . ALA A 1 90 ? -2.665 -23.197 -20.575 1.00 39.19 90 ALA A C 1
ATOM 684 O O . ALA A 1 90 ? -3.416 -22.500 -21.253 1.00 39.19 90 ALA A O 1
ATOM 685 N N . ALA A 1 91 ? -1.457 -23.606 -20.963 1.00 46.34 91 ALA A N 1
ATOM 686 C CA . ALA A 1 91 ? -1.073 -24.030 -22.304 1.00 46.34 91 ALA A CA 1
ATOM 687 C C . ALA A 1 91 ? -1.586 -23.193 -23.491 1.00 46.34 91 ALA A C 1
ATOM 689 O O . ALA A 1 91 ? -2.531 -23.568 -24.179 1.00 46.34 91 ALA A O 1
ATOM 690 N N . VAL A 1 92 ? -0.817 -22.166 -23.852 1.00 41.28 92 VAL A N 1
ATOM 691 C CA . VAL A 1 92 ? -0.378 -22.035 -25.247 1.00 41.28 92 VAL A CA 1
ATOM 692 C C . VAL A 1 92 ? 1.139 -21.949 -25.217 1.00 41.28 92 VAL A C 1
ATOM 694 O O . VAL A 1 92 ? 1.725 -20.909 -24.932 1.00 41.28 92 VAL A O 1
ATOM 697 N N . VAL A 1 93 ? 1.764 -23.095 -25.470 1.00 46.81 93 VAL A N 1
ATOM 698 C CA . VAL A 1 93 ? 3.176 -23.206 -25.820 1.00 46.81 93 VAL A CA 1
ATOM 699 C C . VAL A 1 93 ? 3.308 -22.608 -27.222 1.00 46.81 93 VAL A C 1
ATOM 701 O O . VAL A 1 93 ? 3.147 -23.306 -28.217 1.00 46.81 93 VAL A O 1
ATOM 704 N N . MET A 1 94 ? 3.508 -21.294 -27.314 1.00 43.66 94 MET A N 1
ATOM 705 C CA . MET A 1 94 ? 4.114 -20.703 -28.504 1.00 43.66 94 MET A CA 1
ATOM 706 C C . MET A 1 94 ? 5.607 -20.698 -28.242 1.00 43.66 94 MET A C 1
ATOM 708 O O . MET A 1 94 ? 6.101 -19.945 -27.406 1.00 43.66 94 MET A O 1
ATOM 712 N N . ALA A 1 95 ? 6.257 -21.647 -28.906 1.00 43.81 95 ALA A N 1
ATOM 713 C CA . ALA A 1 95 ? 7.684 -21.855 -28.907 1.00 43.81 95 ALA A CA 1
ATOM 714 C C . ALA A 1 95 ? 8.444 -20.539 -29.082 1.00 43.81 95 ALA A C 1
ATOM 716 O O . ALA A 1 95 ? 8.060 -19.662 -29.859 1.00 43.81 95 ALA A O 1
ATOM 717 N N . ASP A 1 96 ? 9.535 -20.474 -28.336 1.00 44.12 96 ASP A N 1
ATOM 718 C CA . ASP A 1 96 ? 10.620 -19.518 -28.391 1.00 44.12 96 ASP A CA 1
ATOM 719 C C . ASP A 1 96 ? 10.914 -19.039 -29.819 1.00 44.12 96 ASP A C 1
ATOM 721 O O . ASP A 1 96 ? 11.615 -19.679 -30.602 1.00 44.12 96 ASP A O 1
ATOM 725 N N . HIS A 1 97 ? 10.396 -17.861 -30.151 1.00 46.19 97 HIS A N 1
ATOM 726 C CA . HIS A 1 97 ? 10.983 -17.028 -31.185 1.00 46.19 97 HIS A CA 1
ATOM 727 C C . HIS A 1 97 ? 11.349 -15.704 -30.529 1.00 46.19 97 HIS A C 1
ATOM 729 O O . HIS A 1 97 ? 10.560 -14.764 -30.493 1.00 46.19 97 HIS A O 1
ATOM 735 N N . ASP A 1 98 ? 12.534 -15.691 -29.920 1.00 45.03 98 ASP A N 1
ATOM 736 C CA . ASP A 1 98 ? 13.239 -14.500 -29.460 1.00 45.03 98 ASP A CA 1
ATOM 737 C C . ASP A 1 98 ? 13.717 -13.726 -30.707 1.00 45.03 98 ASP A C 1
ATOM 739 O O . ASP A 1 98 ? 14.662 -14.161 -31.369 1.00 45.03 98 ASP A O 1
ATOM 743 N N . PRO A 1 99 ? 13.090 -12.593 -31.090 1.00 53.97 99 PRO A N 1
ATOM 744 C CA . PRO A 1 99 ? 13.492 -11.852 -32.281 1.00 53.97 99 PRO A CA 1
ATOM 745 C C . PRO A 1 99 ? 14.660 -10.892 -31.989 1.00 53.97 99 PRO A C 1
ATOM 747 O O . PRO A 1 99 ? 14.971 -10.028 -32.813 1.00 53.97 99 PRO A O 1
ATOM 750 N N . THR A 1 100 ? 15.287 -10.978 -30.809 1.00 51.09 100 THR A N 1
ATOM 751 C CA . THR A 1 100 ? 16.262 -9.985 -30.344 1.00 51.09 100 THR A CA 1
ATOM 752 C C . THR A 1 100 ? 17.723 -10.374 -30.555 1.00 51.09 100 THR A C 1
ATOM 754 O O . THR A 1 100 ? 18.578 -9.499 -30.419 1.00 51.09 100 THR A O 1
ATOM 757 N N . LEU A 1 101 ? 18.025 -11.607 -30.979 1.00 48.97 101 LEU A N 1
ATOM 758 C CA . LEU A 1 101 ? 19.403 -12.023 -31.283 1.00 48.97 101 LEU A CA 1
ATOM 759 C C . LEU A 1 101 ? 19.777 -12.018 -32.776 1.00 48.97 101 LEU A C 1
ATOM 761 O O . LEU A 1 101 ? 20.957 -11.910 -33.086 1.00 48.97 101 LEU A O 1
ATOM 765 N N . GLU A 1 102 ? 18.828 -11.994 -33.716 1.00 51.19 102 GLU A N 1
ATOM 766 C CA . GLU A 1 102 ? 19.167 -12.038 -35.156 1.00 51.19 102 GLU A CA 1
ATOM 767 C C . GLU A 1 102 ? 19.450 -10.670 -35.809 1.00 51.19 102 GLU A C 1
ATOM 769 O O . GLU A 1 102 ? 19.822 -10.584 -36.980 1.00 51.19 102 GLU A O 1
ATOM 774 N N . LYS A 1 103 ? 19.301 -9.564 -35.068 1.00 50.06 103 LYS A N 1
ATOM 775 C CA . LYS A 1 103 ? 19.577 -8.212 -35.592 1.00 50.06 103 LYS A CA 1
ATOM 776 C C . LYS A 1 103 ? 20.984 -7.690 -35.295 1.00 50.06 103 LYS A C 1
ATOM 778 O O . LYS A 1 103 ? 21.331 -6.623 -35.798 1.00 50.06 103 LYS A O 1
ATOM 783 N N . ALA A 1 104 ? 21.790 -8.420 -34.522 1.00 52.25 104 ALA A N 1
ATOM 784 C CA . ALA A 1 104 ? 23.172 -8.036 -34.236 1.00 52.25 104 ALA A CA 1
ATOM 785 C C . ALA A 1 104 ? 24.153 -8.483 -35.338 1.00 52.25 104 ALA A C 1
ATOM 787 O O . ALA A 1 104 ? 25.071 -7.731 -35.656 1.00 52.25 104 ALA A O 1
ATOM 788 N N . ASP A 1 105 ? 23.909 -9.616 -36.005 1.00 50.94 105 ASP A N 1
ATOM 789 C CA . ASP A 1 105 ? 24.827 -10.133 -37.036 1.00 50.94 105 ASP A CA 1
ATOM 790 C C . ASP A 1 105 ? 24.637 -9.518 -38.432 1.00 50.94 105 ASP A C 1
ATOM 792 O O . ASP A 1 105 ? 25.482 -9.681 -39.312 1.00 50.94 105 ASP A O 1
ATOM 796 N N . LYS A 1 106 ? 23.570 -8.738 -38.657 1.00 49.78 106 LYS A N 1
ATOM 797 C CA . LYS A 1 106 ? 23.285 -8.143 -39.978 1.00 49.78 106 LYS A CA 1
ATOM 798 C C . LYS A 1 106 ? 23.724 -6.686 -40.154 1.00 49.78 106 LYS A C 1
ATOM 800 O O . LYS A 1 106 ? 23.509 -6.120 -41.221 1.00 49.78 106 LYS A O 1
ATOM 805 N N . LEU A 1 107 ? 24.352 -6.082 -39.143 1.00 48.38 107 LEU A N 1
ATOM 806 C CA . LEU A 1 107 ? 24.927 -4.728 -39.225 1.00 48.38 107 LEU A CA 1
ATOM 807 C C . LEU A 1 107 ? 26.464 -4.714 -39.292 1.00 48.38 107 LEU A C 1
ATOM 809 O O . LEU A 1 107 ? 27.040 -3.655 -39.513 1.00 48.38 107 LEU A O 1
ATOM 813 N N . ALA A 1 108 ? 27.129 -5.868 -39.167 1.00 51.50 108 ALA A N 1
ATOM 814 C CA . ALA A 1 108 ? 28.591 -5.961 -39.204 1.00 51.50 108 ALA A CA 1
ATOM 815 C C . ALA A 1 108 ? 29.193 -6.104 -40.619 1.00 51.50 108 ALA A C 1
ATOM 817 O O . ALA A 1 108 ? 30.407 -6.080 -40.754 1.00 51.50 108 ALA A O 1
ATOM 818 N N . THR A 1 109 ? 28.392 -6.237 -41.683 1.00 50.62 109 THR A N 1
ATOM 819 C CA . THR A 1 109 ? 28.905 -6.569 -43.033 1.00 50.62 109 THR A CA 1
ATOM 820 C C . THR A 1 109 ? 28.720 -5.483 -44.097 1.00 50.62 109 THR A C 1
ATOM 822 O O . THR A 1 109 ? 29.080 -5.699 -45.252 1.00 50.62 109 THR A O 1
ATOM 825 N N . ALA A 1 110 ? 28.209 -4.299 -43.737 1.00 50.22 110 ALA A N 1
ATOM 826 C CA . ALA A 1 110 ? 28.037 -3.187 -44.682 1.00 50.22 110 ALA A CA 1
ATOM 827 C C . ALA A 1 110 ? 29.110 -2.080 -44.579 1.00 50.22 110 ALA A C 1
ATOM 829 O O . ALA A 1 110 ? 29.223 -1.283 -45.505 1.00 50.22 110 ALA A O 1
ATOM 830 N N . GLU A 1 111 ? 29.922 -2.032 -43.513 1.00 51.66 111 GLU A N 1
ATOM 831 C CA . GLU A 1 111 ? 30.956 -0.987 -43.341 1.00 51.66 111 GLU A CA 1
ATOM 832 C C . GLU A 1 111 ? 32.348 -1.375 -43.882 1.00 51.66 111 GLU A C 1
ATOM 834 O O . GLU A 1 111 ? 33.179 -0.499 -44.113 1.00 51.66 111 GLU A O 1
ATOM 839 N N . ASP A 1 112 ? 32.613 -2.657 -44.160 1.00 53.72 112 ASP A N 1
ATOM 840 C CA . ASP A 1 112 ? 33.939 -3.113 -44.620 1.00 53.72 112 ASP A CA 1
ATOM 841 C C . ASP A 1 112 ? 34.213 -2.880 -46.115 1.00 53.72 112 ASP A C 1
ATOM 843 O O . ASP A 1 112 ? 35.323 -3.128 -46.591 1.00 53.72 112 ASP A O 1
ATOM 847 N N . LYS A 1 113 ? 33.243 -2.359 -46.879 1.00 54.00 113 LYS A N 1
ATOM 848 C CA . LYS A 1 113 ? 33.426 -2.117 -48.322 1.00 54.00 113 LYS A CA 1
ATOM 849 C C . LYS A 1 113 ? 33.950 -0.717 -48.675 1.00 54.00 113 LYS A C 1
ATOM 851 O O . LYS A 1 113 ? 34.375 -0.515 -49.805 1.00 54.00 113 LYS A O 1
ATOM 856 N N . GLU A 1 114 ? 33.997 0.208 -47.715 1.00 53.03 114 GLU A N 1
ATOM 857 C CA . GLU A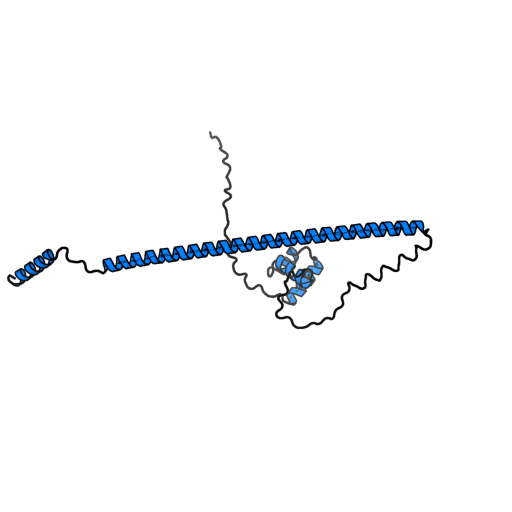 1 114 ? 34.520 1.580 -47.893 1.00 53.03 114 GLU A CA 1
ATOM 858 C C . GLU A 1 114 ? 35.927 1.778 -47.280 1.00 53.03 114 GLU A C 1
ATOM 860 O O . GLU A 1 114 ? 36.561 2.812 -47.469 1.00 53.03 114 GLU A O 1
ATOM 865 N N . ALA A 1 115 ? 36.472 0.785 -46.564 1.00 53.69 115 ALA A N 1
ATOM 866 C CA . ALA A 1 115 ? 37.758 0.901 -45.861 1.00 53.69 115 ALA A CA 1
ATOM 867 C C . ALA A 1 115 ? 38.985 0.434 -46.677 1.00 53.69 115 ALA A C 1
ATOM 869 O O . ALA A 1 115 ? 40.096 0.349 -46.135 1.00 53.69 115 ALA A O 1
ATOM 870 N N . SER A 1 116 ? 38.829 0.113 -47.967 1.00 56.53 116 SER A N 1
ATOM 871 C CA . SER A 1 116 ? 39.944 -0.383 -48.791 1.00 56.53 116 SER A CA 1
ATOM 872 C C . SER A 1 116 ? 40.919 0.712 -49.248 1.00 56.53 116 SER A C 1
ATOM 874 O O . SER A 1 116 ? 41.961 0.376 -49.799 1.00 56.53 116 SER A O 1
ATOM 876 N N . GLY A 1 117 ? 40.617 1.996 -49.007 1.00 64.81 117 GLY A N 1
ATOM 877 C CA . GLY A 1 117 ? 41.473 3.133 -49.386 1.00 64.81 117 GLY A CA 1
ATOM 878 C C . GLY A 1 117 ? 42.182 3.856 -48.233 1.00 64.81 117 GLY A C 1
ATOM 879 O O . GLY A 1 117 ? 42.969 4.761 -48.487 1.00 64.81 117 GLY A O 1
ATOM 880 N N . LEU A 1 118 ? 41.913 3.490 -46.976 1.00 64.88 118 LEU A N 1
ATOM 881 C CA . LEU A 1 118 ? 42.455 4.197 -45.809 1.00 64.88 118 LEU A CA 1
ATOM 882 C C . LEU A 1 118 ? 43.845 3.665 -45.444 1.00 64.88 118 LEU A C 1
ATOM 884 O O . LEU A 1 118 ? 44.048 2.445 -45.389 1.00 64.88 118 LEU A O 1
ATOM 888 N N . SER A 1 119 ? 44.785 4.575 -45.170 1.00 81.31 119 SER A N 1
ATOM 889 C CA . SER A 1 119 ? 46.134 4.216 -44.725 1.00 81.31 119 SER A CA 1
ATOM 890 C C . SER A 1 119 ? 46.075 3.419 -43.412 1.00 81.31 119 SER A C 1
ATOM 892 O O . SER A 1 119 ? 45.120 3.523 -42.635 1.00 81.31 119 SER A O 1
ATOM 894 N N . ALA A 1 120 ? 47.099 2.603 -43.148 1.00 84.06 120 ALA A N 1
ATOM 895 C CA . ALA A 1 120 ? 47.182 1.813 -41.916 1.00 84.06 120 ALA A CA 1
ATOM 896 C C . ALA A 1 120 ? 47.083 2.686 -40.646 1.00 84.06 120 ALA A C 1
ATOM 898 O O . ALA A 1 120 ? 46.553 2.245 -39.628 1.00 84.06 120 ALA A O 1
ATOM 899 N N . GLU A 1 121 ? 47.531 3.939 -40.735 1.00 83.81 121 GLU A N 1
ATOM 900 C CA . GLU A 1 121 ? 47.511 4.909 -39.644 1.00 83.81 121 GLU A CA 1
ATOM 901 C C . GLU A 1 121 ? 46.087 5.391 -39.318 1.00 83.81 121 GLU A C 1
ATOM 903 O O . GLU A 1 121 ? 45.699 5.423 -38.150 1.00 83.81 121 GLU A O 1
ATOM 908 N N . GLU A 1 122 ? 45.245 5.650 -40.326 1.00 87.75 122 GLU A N 1
ATOM 909 C CA . GLU A 1 122 ? 43.850 6.057 -40.090 1.00 87.75 122 GLU A CA 1
ATOM 910 C C . GLU A 1 122 ? 42.997 4.898 -39.541 1.00 87.75 122 GLU A C 1
ATOM 912 O O . GLU A 1 122 ? 42.111 5.099 -38.704 1.00 87.75 122 GLU A O 1
ATOM 917 N N . LYS A 1 123 ? 43.306 3.656 -39.941 1.00 85.12 123 LYS A N 1
ATOM 918 C CA . LYS A 1 123 ? 42.686 2.453 -39.359 1.00 85.12 123 LYS A CA 1
ATOM 919 C C . LYS A 1 123 ? 43.054 2.286 -37.885 1.00 85.12 123 LYS A C 1
ATOM 921 O O . LYS A 1 123 ? 42.173 1.990 -37.077 1.00 85.12 123 LYS A O 1
ATOM 926 N N . ALA A 1 124 ? 44.317 2.520 -37.526 1.00 86.88 124 ALA A N 1
ATOM 927 C CA . ALA A 1 124 ? 44.767 2.483 -36.137 1.00 86.88 124 ALA A CA 1
ATOM 928 C C . ALA A 1 124 ? 44.102 3.586 -35.290 1.00 86.88 124 ALA A C 1
ATOM 930 O O . ALA A 1 124 ? 43.637 3.308 -34.184 1.00 86.88 124 ALA A O 1
ATOM 931 N N . ALA A 1 125 ? 43.959 4.802 -35.830 1.00 89.25 125 ALA A N 1
ATOM 932 C CA . ALA A 1 125 ? 43.289 5.909 -35.146 1.00 89.25 125 ALA A CA 1
ATOM 933 C C . ALA A 1 125 ? 41.799 5.621 -34.870 1.00 89.25 125 ALA A C 1
ATOM 935 O O . ALA A 1 125 ? 41.338 5.779 -33.738 1.00 89.25 125 ALA A O 1
ATOM 936 N N . ARG A 1 126 ? 41.047 5.115 -35.862 1.00 88.19 126 ARG A N 1
ATOM 937 C CA . ARG A 1 126 ? 39.633 4.729 -35.667 1.00 88.19 126 ARG A CA 1
ATOM 938 C C . ARG A 1 126 ? 39.471 3.549 -34.709 1.00 88.19 126 ARG A C 1
ATOM 940 O O . ARG A 1 126 ? 38.485 3.495 -33.975 1.00 88.19 126 ARG A O 1
ATOM 947 N N . ALA A 1 127 ? 40.415 2.606 -34.697 1.00 88.94 127 ALA A N 1
ATOM 948 C CA . ALA A 1 127 ? 40.412 1.506 -33.734 1.00 88.94 127 ALA A CA 1
ATOM 949 C C . ALA A 1 127 ? 40.612 2.014 -32.296 1.00 88.94 127 ALA A C 1
ATOM 951 O O . ALA A 1 127 ? 39.866 1.607 -31.404 1.00 88.94 127 ALA A O 1
ATOM 952 N N . ALA A 1 128 ? 41.540 2.952 -32.082 1.00 90.75 128 ALA A N 1
ATOM 953 C CA . ALA A 1 128 ? 41.758 3.582 -30.780 1.00 90.75 128 ALA A CA 1
ATOM 954 C C . ALA A 1 128 ? 40.534 4.395 -30.309 1.00 90.75 128 ALA A C 1
ATOM 956 O O . ALA A 1 128 ? 40.125 4.281 -29.154 1.00 90.75 128 ALA A O 1
ATOM 957 N N . GLU A 1 129 ? 39.885 5.148 -31.205 1.00 91.56 129 GLU A N 1
ATOM 958 C CA . GLU A 1 129 ? 38.652 5.883 -30.882 1.00 91.56 129 GLU A CA 1
ATOM 959 C C . GLU A 1 129 ? 37.501 4.932 -30.509 1.00 91.56 129 GLU A C 1
ATOM 961 O O . GLU A 1 129 ? 36.799 5.144 -29.516 1.00 91.56 129 GLU A O 1
ATOM 966 N N . ARG A 1 130 ? 37.319 3.840 -31.269 1.00 92.69 130 ARG A N 1
ATOM 967 C CA . ARG A 1 130 ? 36.310 2.811 -30.970 1.00 92.69 130 ARG A CA 1
ATOM 968 C C . ARG A 1 130 ? 36.581 2.132 -29.625 1.00 92.69 130 ARG A C 1
ATOM 970 O O . ARG A 1 130 ? 35.623 1.907 -28.885 1.00 92.69 130 ARG A O 1
ATOM 977 N N . ALA A 1 131 ? 37.845 1.858 -29.291 1.00 92.88 131 ALA A N 1
ATOM 978 C CA . ALA A 1 131 ? 38.235 1.304 -27.995 1.00 92.88 131 ALA A CA 1
ATOM 979 C C . ALA A 1 131 ? 37.894 2.268 -26.845 1.00 92.88 131 ALA A C 1
ATOM 981 O O . ALA A 1 131 ? 37.164 1.887 -25.932 1.00 92.88 131 ALA A O 1
ATOM 982 N N . SER A 1 132 ? 38.280 3.544 -26.949 1.00 91.31 132 SER A N 1
ATOM 983 C CA . SER A 1 132 ? 37.956 4.557 -25.931 1.00 91.31 132 SER A CA 1
ATOM 984 C C . SER A 1 132 ? 36.442 4.758 -25.764 1.00 91.31 132 SER A C 1
ATOM 986 O O . SER A 1 132 ? 35.922 4.832 -24.649 1.00 91.31 132 SER A O 1
ATOM 988 N N . LYS A 1 133 ? 35.683 4.760 -26.867 1.00 95.38 133 LYS A N 1
ATOM 989 C CA . LYS A 1 133 ? 34.216 4.856 -26.828 1.00 95.38 133 LYS A CA 1
ATOM 990 C C . LYS A 1 133 ? 33.561 3.619 -26.207 1.00 95.38 133 LYS A C 1
ATOM 992 O O . LYS A 1 133 ? 32.510 3.742 -25.572 1.00 95.38 133 LYS A O 1
ATOM 997 N N . ALA A 1 134 ? 34.135 2.434 -26.406 1.00 93.88 134 ALA A N 1
ATOM 998 C CA . ALA A 1 134 ? 33.661 1.204 -25.780 1.00 93.88 134 ALA A CA 1
ATOM 999 C C . ALA A 1 134 ? 33.908 1.221 -24.265 1.00 93.88 134 ALA A C 1
ATOM 1001 O O . ALA A 1 134 ? 32.986 0.912 -23.511 1.00 93.88 134 ALA A O 1
ATOM 1002 N N . GLU A 1 135 ? 35.087 1.670 -23.826 1.00 92.38 135 GLU A N 1
ATOM 1003 C CA . GLU A 1 135 ? 35.418 1.854 -22.408 1.00 92.38 135 GLU A CA 1
ATOM 1004 C C . GLU A 1 135 ? 34.490 2.878 -21.737 1.00 92.38 135 GLU A C 1
ATOM 1006 O O . GLU A 1 135 ? 33.903 2.587 -20.696 1.00 92.38 135 GLU A O 1
ATOM 1011 N N . ALA A 1 136 ? 34.239 4.026 -22.376 1.00 94.25 136 ALA A N 1
ATOM 1012 C CA . ALA A 1 136 ? 33.308 5.031 -21.859 1.00 94.25 136 ALA A CA 1
ATOM 1013 C C . ALA A 1 136 ? 31.875 4.483 -21.706 1.00 94.25 136 ALA A C 1
ATOM 1015 O O . ALA A 1 136 ? 31.206 4.732 -20.701 1.00 94.25 136 ALA A O 1
ATOM 1016 N N . ARG A 1 137 ? 31.399 3.684 -22.673 1.00 94.81 137 ARG A N 1
ATOM 1017 C CA . ARG A 1 137 ? 30.084 3.021 -22.591 1.00 94.81 137 ARG A CA 1
ATOM 1018 C C . ARG A 1 137 ? 30.040 1.931 -21.521 1.00 94.81 137 ARG A C 1
ATOM 1020 O O . ARG A 1 137 ? 28.972 1.705 -20.952 1.00 94.81 137 ARG A O 1
ATOM 1027 N N . ALA A 1 138 ? 31.148 1.235 -21.269 1.00 92.94 138 ALA A N 1
ATOM 1028 C CA . ALA A 1 138 ? 31.242 0.252 -20.194 1.00 92.94 138 ALA A CA 1
ATOM 1029 C C . ALA A 1 138 ? 31.143 0.941 -18.824 1.00 92.94 138 ALA A C 1
ATOM 1031 O O . ALA A 1 138 ? 30.284 0.561 -18.028 1.00 92.94 138 ALA A O 1
ATOM 1032 N N . ALA A 1 139 ? 31.897 2.025 -18.620 1.00 94.25 139 ALA A N 1
ATOM 1033 C CA . ALA A 1 139 ? 31.836 2.833 -17.404 1.00 94.25 139 ALA A CA 1
ATOM 1034 C C . ALA A 1 139 ? 30.438 3.443 -17.172 1.00 94.25 139 ALA A C 1
ATOM 1036 O O . ALA A 1 139 ? 29.913 3.398 -16.061 1.00 94.25 139 ALA A O 1
ATOM 1037 N N . GLU A 1 140 ? 29.773 3.949 -18.220 1.00 94.69 140 GLU A N 1
ATOM 1038 C CA . GLU A 1 140 ? 28.400 4.468 -18.102 1.00 94.69 140 GLU A CA 1
ATOM 1039 C C . GLU A 1 140 ? 27.400 3.369 -17.695 1.00 94.69 140 GLU A C 1
ATOM 1041 O O . GLU A 1 140 ? 26.494 3.597 -16.886 1.00 94.69 140 GLU A O 1
ATOM 1046 N N . ARG A 1 141 ? 27.550 2.154 -18.241 1.00 94.75 141 ARG A N 1
ATOM 1047 C CA . ARG A 1 141 ? 26.697 1.009 -17.886 1.00 94.75 141 ARG A CA 1
ATOM 1048 C C . ARG A 1 141 ? 26.905 0.577 -16.441 1.00 94.75 141 ARG A C 1
ATOM 1050 O O . ARG A 1 141 ? 25.911 0.282 -15.778 1.00 94.75 141 ARG A O 1
ATOM 1057 N N . GLU A 1 142 ? 28.147 0.565 -15.970 1.00 94.12 142 GLU A N 1
ATOM 1058 C CA . GLU A 1 142 ? 28.499 0.243 -14.587 1.00 94.12 142 GLU A CA 1
ATOM 1059 C C . GLU A 1 142 ? 27.919 1.278 -13.618 1.00 94.12 142 GLU A C 1
ATOM 1061 O O . GLU A 1 142 ? 27.117 0.918 -12.756 1.00 94.12 142 GLU A O 1
ATOM 1066 N N . ALA A 1 143 ? 28.145 2.573 -13.860 1.00 95.94 143 ALA A N 1
ATOM 1067 C CA . ALA A 1 143 ? 27.571 3.648 -13.048 1.00 95.94 143 ALA A CA 1
ATOM 1068 C C . ALA A 1 143 ? 26.030 3.596 -13.006 1.00 95.94 143 ALA A C 1
ATOM 1070 O O . ALA A 1 143 ? 25.399 3.800 -11.965 1.00 95.94 143 ALA A O 1
ATOM 1071 N N . LYS A 1 144 ? 25.384 3.270 -14.133 1.00 95.69 144 LYS A N 1
ATOM 1072 C CA . LYS A 1 144 ? 23.924 3.103 -14.191 1.00 95.69 144 LYS A CA 1
ATOM 1073 C C . LYS A 1 144 ? 23.444 1.850 -13.455 1.00 95.69 144 LYS A C 1
ATOM 1075 O O . LYS A 1 144 ? 22.324 1.851 -12.936 1.00 95.69 144 LYS A O 1
ATOM 1080 N N . ALA A 1 145 ? 24.236 0.779 -13.438 1.00 96.12 145 ALA A N 1
ATOM 1081 C CA . ALA A 1 145 ? 23.931 -0.431 -12.683 1.00 96.12 145 ALA A CA 1
ATOM 1082 C C . ALA A 1 145 ? 24.036 -0.172 -11.175 1.00 96.12 145 ALA A C 1
ATOM 1084 O O . ALA A 1 145 ? 23.103 -0.509 -10.443 1.00 96.12 145 ALA A O 1
ATOM 1085 N N . GLU A 1 146 ? 25.088 0.516 -10.732 1.00 94.56 146 GLU A N 1
ATOM 1086 C CA . GLU A 1 146 ? 25.269 0.928 -9.339 1.00 94.56 146 GLU A CA 1
ATOM 1087 C C . GLU A 1 146 ? 24.153 1.867 -8.873 1.00 94.56 146 GLU A C 1
ATOM 1089 O O . GLU A 1 146 ? 23.517 1.610 -7.852 1.00 94.56 146 GLU A O 1
ATOM 1094 N N . ALA A 1 147 ? 23.810 2.893 -9.660 1.00 96.50 147 ALA A N 1
ATOM 1095 C CA . ALA A 1 147 ? 22.716 3.807 -9.327 1.00 96.50 147 ALA A CA 1
ATOM 1096 C C . ALA A 1 147 ? 21.371 3.073 -9.159 1.00 96.50 147 ALA A C 1
ATOM 1098 O O . ALA A 1 147 ? 20.616 3.342 -8.221 1.00 96.50 147 ALA A O 1
ATOM 1099 N N . LYS A 1 148 ? 21.081 2.094 -10.028 1.00 96.12 148 LYS A N 1
ATOM 1100 C CA . LYS A 1 148 ? 19.886 1.243 -9.904 1.00 96.12 148 LYS A CA 1
ATOM 1101 C C . LYS A 1 148 ? 19.943 0.327 -8.682 1.00 96.12 148 LYS A C 1
ATOM 1103 O O . LYS A 1 148 ? 18.903 0.088 -8.067 1.00 96.12 148 LYS A O 1
ATOM 1108 N N . ALA A 1 149 ? 21.118 -0.197 -8.333 1.00 96.81 149 ALA A N 1
ATOM 1109 C CA . ALA A 1 149 ? 21.300 -1.024 -7.143 1.00 96.81 149 ALA A CA 1
ATOM 1110 C C . ALA A 1 149 ? 21.062 -0.208 -5.863 1.00 96.81 149 ALA A C 1
ATOM 1112 O O . ALA A 1 149 ? 20.306 -0.646 -4.996 1.00 96.81 149 ALA A O 1
ATOM 1113 N N . VAL A 1 150 ? 21.604 1.013 -5.794 1.00 97.31 150 VAL A N 1
ATOM 1114 C CA . VAL A 1 150 ? 21.382 1.951 -4.683 1.00 97.31 150 VAL A CA 1
ATOM 1115 C C . VAL A 1 150 ? 19.908 2.343 -4.580 1.00 97.31 150 VAL A C 1
ATOM 1117 O O . VAL A 1 150 ? 19.336 2.307 -3.491 1.00 97.31 150 VAL A O 1
ATOM 1120 N N . GLU A 1 151 ? 19.243 2.648 -5.699 1.00 97.25 151 GLU A N 1
ATOM 1121 C CA . GLU A 1 151 ? 17.809 2.961 -5.694 1.00 97.25 151 GLU A CA 1
ATOM 1122 C C . GLU A 1 151 ? 16.969 1.772 -5.199 1.00 97.25 151 GLU A C 1
ATOM 1124 O O . GLU A 1 151 ? 16.046 1.944 -4.395 1.00 97.25 151 GLU A O 1
ATOM 1129 N N . LYS A 1 152 ? 17.288 0.552 -5.649 1.00 97.44 152 LYS A N 1
ATOM 1130 C CA . LYS A 1 152 ? 16.614 -0.671 -5.197 1.00 97.44 152 LYS A CA 1
ATOM 1131 C C . LYS A 1 152 ? 16.813 -0.886 -3.694 1.00 97.44 152 LYS A C 1
ATOM 1133 O O . LYS A 1 152 ? 15.822 -1.107 -2.999 1.00 97.44 152 LYS A O 1
ATOM 1138 N N . ALA A 1 153 ? 18.042 -0.748 -3.196 1.00 96.94 153 ALA A N 1
ATOM 1139 C CA . ALA A 1 153 ? 18.357 -0.866 -1.774 1.00 96.94 153 ALA A CA 1
ATOM 1140 C C . ALA A 1 153 ? 17.617 0.191 -0.934 1.00 96.94 153 ALA A C 1
ATOM 1142 O O . ALA A 1 153 ? 17.029 -0.134 0.095 1.00 96.94 153 ALA A O 1
ATOM 1143 N N . ALA A 1 154 ? 17.535 1.439 -1.407 1.00 97.75 154 ALA A N 1
ATOM 1144 C CA . ALA A 1 154 ? 16.788 2.500 -0.731 1.00 97.75 154 ALA A CA 1
ATOM 1145 C C . ALA A 1 154 ? 15.272 2.223 -0.678 1.00 97.75 154 ALA A C 1
ATOM 1147 O O . ALA A 1 154 ? 14.608 2.527 0.317 1.00 97.75 154 ALA A O 1
ATOM 1148 N N . ARG A 1 155 ? 14.699 1.638 -1.740 1.00 95.44 155 ARG A N 1
ATOM 1149 C CA . ARG A 1 155 ? 13.286 1.216 -1.759 1.00 95.44 155 ARG A CA 1
ATOM 1150 C C . ARG A 1 155 ? 13.026 0.063 -0.791 1.00 95.44 155 ARG A C 1
ATOM 1152 O O . ARG A 1 155 ? 11.983 0.053 -0.141 1.00 95.44 155 ARG A O 1
ATOM 1159 N N . GLU A 1 156 ? 13.955 -0.881 -0.694 1.00 96.88 156 GLU A N 1
ATOM 1160 C CA . GLU A 1 156 ? 13.870 -2.011 0.232 1.00 96.88 156 GLU A CA 1
ATOM 1161 C C . GLU A 1 156 ? 13.992 -1.557 1.691 1.00 96.88 156 GLU A C 1
ATOM 1163 O O . GLU A 1 156 ? 13.132 -1.899 2.499 1.00 96.88 156 GLU A O 1
ATOM 1168 N N . ALA A 1 157 ? 14.940 -0.669 2.004 1.00 96.94 157 ALA A N 1
ATOM 1169 C CA . ALA A 1 157 ? 15.068 -0.064 3.331 1.00 96.94 157 ALA A CA 1
ATOM 1170 C C . ALA A 1 157 ? 13.781 0.665 3.765 1.00 96.94 157 ALA A C 1
ATOM 1172 O O . ALA A 1 157 ? 13.257 0.412 4.848 1.00 96.94 157 ALA A O 1
ATOM 1173 N N . LYS A 1 158 ? 13.190 1.485 2.880 1.00 96.75 158 LYS A N 1
ATOM 1174 C CA . LYS A 1 158 ? 11.896 2.150 3.140 1.00 96.75 158 LYS A CA 1
ATOM 1175 C C . LYS A 1 158 ? 10.743 1.169 3.352 1.00 96.75 158 LYS A C 1
ATOM 1177 O O . LYS A 1 158 ? 9.773 1.494 4.037 1.00 96.75 158 LYS A O 1
ATOM 1182 N N . ARG A 1 159 ? 10.787 -0.005 2.720 1.00 95.88 159 ARG A N 1
ATOM 1183 C CA . ARG A 1 159 ? 9.773 -1.044 2.917 1.00 95.88 159 ARG A CA 1
ATOM 1184 C C . ARG A 1 159 ? 9.915 -1.676 4.301 1.00 95.88 159 ARG A C 1
ATOM 1186 O O . ARG A 1 159 ? 8.909 -1.773 4.996 1.00 95.88 159 ARG A O 1
ATOM 1193 N N . VAL A 1 160 ? 11.135 -2.031 4.701 1.00 97.75 160 VAL A N 1
ATOM 1194 C CA . VAL A 1 160 ? 11.427 -2.595 6.028 1.00 97.75 160 VAL A CA 1
ATOM 1195 C C . VAL A 1 160 ? 11.027 -1.618 7.136 1.00 97.75 160 VAL A C 1
ATOM 1197 O O . VAL A 1 160 ? 10.333 -2.011 8.068 1.00 97.75 160 VAL A O 1
ATOM 1200 N N . GLU A 1 161 ? 11.350 -0.330 6.992 1.00 96.31 161 GLU A N 1
ATOM 1201 C CA . GLU A 1 161 ? 10.950 0.716 7.946 1.00 96.31 161 GLU A CA 1
ATOM 1202 C C . GLU A 1 161 ? 9.419 0.796 8.104 1.00 96.31 161 GLU A C 1
ATOM 1204 O O . GLU A 1 161 ? 8.888 0.826 9.213 1.00 96.31 161 GLU A O 1
ATOM 1209 N N . ARG A 1 162 ? 8.670 0.765 6.993 1.00 95.19 162 ARG A N 1
ATOM 1210 C CA . ARG A 1 162 ? 7.197 0.772 7.031 1.00 95.19 162 ARG A CA 1
ATOM 1211 C C . ARG A 1 162 ? 6.618 -0.482 7.680 1.00 95.19 162 ARG A C 1
ATOM 1213 O O . ARG A 1 162 ? 5.601 -0.381 8.365 1.00 95.19 162 ARG A O 1
ATOM 1220 N N . GLU A 1 163 ? 7.222 -1.643 7.439 1.00 96.62 163 GLU A N 1
ATOM 1221 C CA . GLU A 1 163 ? 6.810 -2.910 8.049 1.00 96.62 163 GLU A CA 1
ATOM 1222 C C . GLU A 1 163 ? 7.066 -2.898 9.567 1.00 96.62 163 GLU A C 1
ATOM 1224 O O . GLU A 1 163 ? 6.176 -3.283 10.325 1.00 96.62 163 GLU A O 1
ATOM 1229 N N . GLN A 1 164 ? 8.198 -2.349 10.021 1.00 95.88 164 GLN A N 1
ATOM 1230 C CA . GLN A 1 164 ? 8.492 -2.150 11.447 1.00 95.88 164 GLN A CA 1
ATOM 1231 C C . GLN A 1 164 ? 7.488 -1.199 12.112 1.00 95.88 164 GLN A C 1
ATOM 1233 O O . GLN A 1 164 ? 6.839 -1.576 13.084 1.00 95.88 164 GLN A O 1
ATOM 1238 N N . VAL A 1 165 ? 7.232 -0.025 11.524 1.00 97.75 165 VAL A N 1
ATOM 1239 C CA . VAL A 1 165 ? 6.236 0.930 12.054 1.00 97.75 165 VAL A CA 1
ATOM 1240 C C . VAL A 1 165 ? 4.830 0.316 12.110 1.00 97.75 165 VAL A C 1
ATOM 1242 O O . VAL A 1 165 ? 4.043 0.607 13.015 1.00 97.75 165 VAL A O 1
ATOM 1245 N N . ALA A 1 166 ? 4.473 -0.530 11.140 1.00 96.75 166 ALA A N 1
ATOM 1246 C CA . ALA A 1 166 ? 3.198 -1.240 11.154 1.00 96.75 166 ALA A CA 1
ATOM 1247 C C . ALA A 1 166 ? 3.130 -2.292 12.274 1.00 96.75 166 ALA A C 1
ATOM 1249 O O . ALA A 1 166 ? 2.077 -2.422 12.907 1.00 96.75 166 ALA A O 1
ATOM 1250 N N . ALA A 1 167 ? 4.229 -3.006 12.533 1.00 97.19 167 ALA A N 1
ATOM 1251 C CA . ALA A 1 167 ? 4.340 -3.965 13.628 1.00 97.19 167 ALA A CA 1
ATOM 1252 C C . ALA A 1 167 ? 4.236 -3.273 14.996 1.00 97.19 167 ALA A C 1
ATOM 1254 O O . ALA A 1 167 ? 3.415 -3.688 15.815 1.00 97.19 167 ALA A O 1
ATOM 1255 N N . ASP A 1 168 ? 4.943 -2.160 15.199 1.00 97.12 168 ASP A N 1
ATOM 1256 C CA . ASP A 1 168 ? 4.897 -1.386 16.447 1.00 97.12 168 ASP A CA 1
ATOM 1257 C C . ASP A 1 168 ? 3.488 -0.857 16.731 1.00 97.12 168 ASP A C 1
ATOM 1259 O O . ASP A 1 168 ? 2.953 -1.016 17.828 1.00 97.12 168 ASP A O 1
ATOM 1263 N N . ARG A 1 169 ? 2.815 -0.313 15.707 1.00 97.38 169 ARG A N 1
ATOM 1264 C CA . ARG A 1 169 ? 1.417 0.134 15.823 1.00 97.38 169 ARG A CA 1
ATOM 1265 C C . ARG A 1 169 ? 0.453 -1.005 16.136 1.00 97.38 169 ARG A C 1
ATOM 1267 O O . ARG A 1 169 ? -0.589 -0.765 16.748 1.00 97.38 169 ARG A O 1
ATOM 1274 N N . LYS A 1 170 ? 0.731 -2.224 15.667 1.00 97.81 170 LYS A N 1
ATOM 1275 C CA . LYS A 1 170 ? -0.082 -3.401 15.988 1.00 97.81 170 LYS A CA 1
ATOM 1276 C C . LYS A 1 170 ? 0.138 -3.815 17.444 1.00 97.81 170 LYS A C 1
ATOM 1278 O O . LYS A 1 170 ? -0.850 -3.973 18.154 1.00 97.81 170 LYS A O 1
ATOM 1283 N N . ALA A 1 171 ? 1.390 -3.885 17.892 1.00 97.75 171 ALA A N 1
ATOM 1284 C CA . ALA A 1 171 ? 1.744 -4.208 19.272 1.00 97.75 171 ALA A CA 1
ATOM 1285 C C . ALA A 1 171 ? 1.186 -3.178 20.272 1.00 97.75 171 ALA A C 1
ATOM 1287 O O . ALA A 1 171 ? 0.657 -3.544 21.317 1.00 97.75 171 ALA A O 1
ATOM 1288 N N . GLU A 1 172 ? 1.224 -1.884 19.941 1.00 97.88 172 GLU A N 1
ATOM 1289 C CA . GLU A 1 172 ? 0.635 -0.832 20.780 1.00 97.88 172 GLU A CA 1
ATOM 1290 C C . GLU A 1 172 ? -0.891 -0.981 20.902 1.00 97.88 172 GLU A C 1
ATOM 1292 O O . GLU A 1 172 ? -1.459 -0.809 21.982 1.00 97.88 172 GLU A O 1
ATOM 1297 N N . LYS A 1 173 ? -1.575 -1.323 19.802 1.00 98.06 173 LYS A N 1
ATOM 1298 C CA . LYS A 1 173 ? -3.023 -1.579 19.820 1.00 98.06 173 LYS A CA 1
ATOM 1299 C C . LYS A 1 173 ? -3.378 -2.804 20.653 1.00 98.06 173 LYS A C 1
ATOM 1301 O O . LYS A 1 173 ? -4.383 -2.760 21.351 1.00 98.06 173 LYS A O 1
ATOM 1306 N N . GLU A 1 174 ? -2.582 -3.863 20.572 1.00 97.56 174 GLU A N 1
ATOM 1307 C CA . GLU A 1 174 ? -2.769 -5.087 21.354 1.00 97.56 174 GLU A CA 1
ATOM 1308 C C . GLU A 1 174 ? -2.627 -4.804 22.853 1.00 97.56 174 GLU A C 1
ATOM 1310 O O . GLU A 1 174 ? -3.573 -5.045 23.598 1.00 97.56 174 GLU A O 1
ATOM 1315 N N . LYS A 1 175 ? -1.560 -4.107 23.267 1.00 98.00 175 LYS A N 1
ATOM 1316 C CA . LYS A 1 175 ? -1.384 -3.649 24.658 1.00 98.00 175 LYS A CA 1
ATOM 1317 C C . LYS A 1 175 ? -2.549 -2.788 25.155 1.00 98.00 175 LYS A C 1
ATOM 1319 O O . LYS A 1 175 ? -3.034 -2.975 26.265 1.00 98.00 175 LYS A O 1
ATOM 1324 N N . LYS A 1 176 ? -3.049 -1.861 24.326 1.00 97.56 176 LYS A N 1
ATOM 1325 C CA . LYS A 1 176 ? -4.222 -1.032 24.669 1.00 97.56 176 LYS A CA 1
ATOM 1326 C C . LYS A 1 176 ? -5.507 -1.850 24.815 1.00 97.56 176 LYS A C 1
ATOM 1328 O O . LYS A 1 176 ? -6.383 -1.473 25.593 1.00 97.56 176 LYS A O 1
ATOM 1333 N N . LEU A 1 177 ? -5.662 -2.925 24.043 1.00 97.75 177 LEU A N 1
ATOM 1334 C CA . LEU A 1 177 ? -6.810 -3.823 24.160 1.00 97.75 177 LEU A CA 1
ATOM 1335 C C . LEU A 1 177 ? -6.719 -4.678 25.426 1.00 97.75 177 LEU A C 1
ATOM 1337 O O . LEU A 1 177 ? -7.732 -4.810 26.108 1.00 97.75 177 LEU A O 1
ATOM 1341 N N . GLU A 1 178 ? -5.532 -5.178 25.767 1.00 97.50 178 GLU A N 1
ATOM 1342 C CA . GLU A 1 178 ? -5.273 -5.901 27.019 1.00 97.50 178 GLU A CA 1
ATOM 1343 C C . GLU A 1 178 ? -5.542 -5.019 28.246 1.00 97.50 178 GLU A C 1
ATOM 1345 O O . GLU A 1 178 ? -6.330 -5.398 29.108 1.00 97.50 178 GLU A O 1
ATOM 1350 N N . GLU A 1 179 ? -5.006 -3.794 28.283 1.00 98.25 179 GLU A N 1
ATOM 1351 C CA . GLU A 1 179 ? -5.254 -2.843 29.379 1.00 98.25 179 GLU A CA 1
ATOM 1352 C C . GLU A 1 179 ? -6.754 -2.524 29.520 1.00 98.25 179 GLU A C 1
ATOM 1354 O O . GLU A 1 179 ? -7.309 -2.453 30.622 1.00 98.25 179 GLU A O 1
ATOM 1359 N N . LYS A 1 180 ? -7.453 -2.356 28.390 1.00 98.12 180 LYS A N 1
ATOM 1360 C CA . LYS A 1 180 ? -8.900 -2.119 28.391 1.00 98.12 180 LYS A CA 1
ATOM 1361 C C . LYS A 1 180 ? -9.675 -3.339 28.894 1.00 98.12 180 LYS A C 1
ATOM 1363 O O . LYS A 1 180 ? -10.683 -3.146 29.576 1.00 98.12 180 LYS A O 1
ATOM 1368 N N . ALA A 1 181 ? -9.238 -4.552 28.561 1.00 97.94 181 ALA A N 1
ATOM 1369 C CA . ALA A 1 181 ? -9.841 -5.790 29.042 1.00 97.94 181 ALA A CA 1
ATOM 1370 C C . ALA A 1 181 ? -9.651 -5.941 30.559 1.00 97.94 181 ALA A C 1
ATOM 1372 O O . ALA A 1 181 ? -10.639 -6.125 31.266 1.00 97.94 181 ALA A O 1
ATOM 1373 N N . GLU A 1 182 ? -8.437 -5.720 31.072 1.00 98.12 182 GLU A N 1
ATOM 1374 C CA . GLU A 1 182 ? -8.147 -5.750 32.513 1.00 98.12 182 GLU A CA 1
ATOM 1375 C C . GLU A 1 182 ? -8.981 -4.704 33.274 1.00 98.12 182 GLU A C 1
ATOM 1377 O O . GLU A 1 182 ? -9.558 -4.969 34.333 1.00 98.12 182 GLU A O 1
ATOM 1382 N N . ARG A 1 183 ? -9.117 -3.493 32.717 1.00 98.25 183 ARG A N 1
ATOM 1383 C CA . ARG A 1 183 ? -9.966 -2.454 33.311 1.00 98.25 183 ARG A CA 1
ATOM 1384 C C . ARG A 1 183 ? -11.446 -2.840 33.296 1.00 98.25 183 ARG A C 1
ATOM 1386 O O . ARG A 1 183 ? -12.152 -2.531 34.256 1.00 98.25 183 ARG A O 1
ATOM 1393 N N . ALA A 1 184 ? -11.926 -3.478 32.230 1.00 97.94 184 ALA A N 1
ATOM 1394 C CA . ALA A 1 184 ? -13.306 -3.946 32.143 1.00 97.94 184 ALA A CA 1
ATOM 1395 C C . ALA A 1 184 ? -13.592 -5.045 33.178 1.00 97.94 184 ALA A C 1
ATOM 1397 O O . ALA A 1 184 ? -14.619 -4.975 33.853 1.00 97.94 184 ALA A O 1
ATOM 1398 N N . GLU A 1 185 ? -12.659 -5.979 33.368 1.00 97.81 185 GLU A N 1
ATOM 1399 C CA . GLU A 1 185 ? -12.745 -7.036 34.379 1.00 97.81 185 GLU A CA 1
ATOM 1400 C C . GLU A 1 185 ? -12.799 -6.452 35.798 1.00 97.81 185 GLU A C 1
ATOM 1402 O O . GLU A 1 185 ? -13.709 -6.761 36.566 1.00 97.81 185 GLU A O 1
ATOM 1407 N N . LYS A 1 186 ? -11.917 -5.496 36.128 1.00 97.94 186 LYS A N 1
ATOM 1408 C CA . LYS A 1 186 ? -11.947 -4.800 37.431 1.00 97.94 186 LYS A CA 1
ATOM 1409 C C . LYS A 1 186 ? -13.275 -4.083 37.684 1.00 97.94 186 LYS A C 1
ATOM 1411 O O . LYS A 1 186 ? -13.775 -4.076 38.810 1.00 97.94 186 LYS A O 1
ATOM 1416 N N . VAL A 1 187 ? -13.858 -3.466 36.654 1.00 98.06 187 VAL A N 1
ATOM 1417 C CA . VAL A 1 187 ? -15.163 -2.792 36.760 1.00 98.06 187 VAL A CA 1
ATOM 1418 C C . VAL A 1 187 ? -16.293 -3.800 36.976 1.00 98.06 187 VAL A C 1
ATOM 1420 O O . VAL A 1 187 ? -17.178 -3.537 37.793 1.00 98.06 187 VAL A O 1
ATOM 1423 N N . GLN A 1 188 ? -16.266 -4.944 36.288 1.00 96.75 188 GLN A N 1
ATOM 1424 C CA . GLN A 1 188 ? -17.239 -6.020 36.488 1.00 96.75 188 GLN A CA 1
ATOM 1425 C C . GLN A 1 188 ? -17.140 -6.608 37.899 1.00 96.75 188 GLN A C 1
ATOM 1427 O O . GLN A 1 188 ? -18.142 -6.605 38.611 1.00 96.75 188 GLN A O 1
ATOM 1432 N N . ALA A 1 189 ? -15.938 -6.955 38.365 1.00 97.69 189 ALA A N 1
ATOM 1433 C CA . ALA A 1 189 ? -15.715 -7.459 39.721 1.00 97.69 189 ALA A CA 1
ATOM 1434 C C . ALA A 1 189 ? -16.191 -6.467 40.802 1.00 97.69 189 ALA A C 1
ATOM 1436 O O . ALA A 1 189 ? -16.823 -6.845 41.789 1.00 97.69 189 ALA A O 1
ATOM 1437 N N . ALA A 1 190 ? -15.959 -5.163 40.608 1.00 97.62 190 ALA A N 1
ATOM 1438 C CA . ALA A 1 190 ? -16.453 -4.134 41.523 1.00 97.62 190 ALA A CA 1
ATOM 1439 C C . ALA A 1 190 ? -17.988 -4.017 41.521 1.00 97.62 190 ALA A C 1
ATOM 1441 O O . ALA A 1 190 ? -18.584 -3.702 42.556 1.00 97.62 190 ALA A O 1
ATOM 1442 N N . LYS A 1 191 ? -18.637 -4.242 40.372 1.00 97.62 191 LYS A N 1
ATOM 1443 C CA . LYS A 1 191 ? -20.099 -4.259 40.258 1.00 97.62 191 LYS A CA 1
ATOM 1444 C C . LYS A 1 191 ? -20.682 -5.476 40.978 1.00 97.62 191 LYS A C 1
ATOM 1446 O O . LYS A 1 191 ? -21.574 -5.293 41.802 1.00 97.62 191 LYS A O 1
ATOM 1451 N N . GLU A 1 192 ? -20.126 -6.661 40.751 1.00 97.00 192 GLU A N 1
ATOM 1452 C CA . GLU A 1 192 ? -20.529 -7.900 41.428 1.00 97.00 192 GLU A CA 1
ATOM 1453 C C . GLU A 1 192 ? -20.339 -7.802 42.945 1.00 97.00 192 GLU A C 1
ATOM 1455 O O . GLU A 1 192 ? -21.232 -8.157 43.707 1.00 97.00 192 GLU A O 1
ATOM 1460 N N . ALA A 1 193 ? -19.238 -7.206 43.414 1.00 96.56 193 ALA A N 1
ATOM 1461 C CA . ALA A 1 193 ? -19.021 -6.976 44.842 1.00 96.56 193 ALA A CA 1
ATOM 1462 C C . ALA A 1 193 ? -20.052 -6.013 45.463 1.00 96.56 193 ALA A C 1
ATOM 1464 O O . ALA A 1 193 ? -20.425 -6.168 46.629 1.00 96.56 193 ALA A O 1
ATOM 1465 N N . LYS A 1 194 ? -20.519 -5.001 44.717 1.00 96.25 194 LYS A N 1
ATOM 1466 C CA . LYS A 1 194 ? -21.601 -4.108 45.169 1.00 96.25 194 LYS A CA 1
ATOM 1467 C C . LYS A 1 194 ? -22.945 -4.830 45.199 1.00 96.25 194 LYS A C 1
ATOM 1469 O O . LYS A 1 194 ? -23.704 -4.630 46.142 1.00 96.25 194 LYS A O 1
ATOM 1474 N N . GLU A 1 195 ? -23.220 -5.663 44.203 1.00 96.00 195 GLU A N 1
ATOM 1475 C CA . GLU A 1 195 ? -24.445 -6.456 44.118 1.00 96.00 195 GLU A CA 1
ATOM 1476 C C . GLU A 1 195 ? -24.507 -7.518 45.223 1.00 96.00 195 GLU A C 1
ATOM 1478 O O . GLU A 1 195 ? -25.505 -7.596 45.934 1.00 96.00 195 GLU A O 1
ATOM 1483 N N . ALA A 1 196 ? -23.404 -8.223 45.486 1.00 95.12 196 ALA A N 1
ATOM 1484 C CA . ALA A 1 196 ? -23.276 -9.142 46.615 1.00 95.12 196 ALA A CA 1
ATOM 1485 C C . ALA A 1 196 ? -23.540 -8.437 47.957 1.00 95.12 196 ALA A C 1
ATOM 1487 O O . ALA A 1 196 ? -24.310 -8.933 48.778 1.00 95.12 196 ALA A O 1
ATOM 1488 N N . LYS A 1 197 ? -22.977 -7.234 48.163 1.00 92.81 197 LYS A N 1
ATOM 1489 C CA . LYS A 1 197 ? -23.246 -6.403 49.355 1.00 92.81 197 LYS A CA 1
ATOM 1490 C C . LYS A 1 197 ? -24.701 -5.946 49.463 1.00 92.81 197 LYS A C 1
ATOM 1492 O O . LYS A 1 197 ? -25.195 -5.812 50.576 1.00 92.81 197 LYS A O 1
ATOM 1497 N N . ALA A 1 198 ? -25.372 -5.697 48.341 1.00 92.62 198 ALA A N 1
ATOM 1498 C CA . ALA A 1 198 ? -26.783 -5.318 48.317 1.00 92.62 198 ALA A CA 1
ATOM 1499 C C . ALA A 1 198 ? -27.722 -6.515 48.550 1.00 92.62 198 ALA A C 1
ATOM 1501 O O . ALA A 1 198 ? -28.790 -6.340 49.132 1.00 92.62 198 ALA A O 1
ATOM 1502 N N . SER A 1 199 ? -27.317 -7.713 48.118 1.00 92.06 199 SER A N 1
ATOM 1503 C CA . SER A 1 199 ? -28.055 -8.965 48.312 1.00 92.06 199 SER A CA 1
ATOM 1504 C C . SER A 1 199 ? -27.950 -9.510 49.736 1.00 92.06 199 SER A C 1
ATOM 1506 O O . SER A 1 199 ? -28.800 -10.304 50.140 1.00 92.06 199 SER A O 1
ATOM 1508 N N . LEU A 1 200 ? -26.915 -9.134 50.491 1.00 88.25 200 LEU A N 1
ATOM 1509 C CA . LEU A 1 200 ? -26.793 -9.524 51.890 1.00 88.25 200 LEU A CA 1
ATOM 1510 C C . LEU A 1 200 ? -27.992 -8.962 52.676 1.00 88.25 200 LEU A C 1
ATOM 1512 O O . LEU A 1 200 ? -28.249 -7.754 52.614 1.00 88.25 200 LEU A O 1
ATOM 1516 N N . PRO A 1 201 ? -28.745 -9.809 53.407 1.00 84.75 201 PRO A N 1
ATOM 1517 C CA . PRO A 1 201 ? -29.885 -9.353 54.186 1.00 84.75 201 PRO A CA 1
ATOM 1518 C C . PRO A 1 201 ? -29.422 -8.249 55.135 1.00 84.75 201 PRO A C 1
ATOM 1520 O O . PRO A 1 201 ? -28.389 -8.374 55.797 1.00 84.75 201 PRO A O 1
ATOM 1523 N N . LYS A 1 202 ? -30.172 -7.141 55.175 1.00 82.50 202 LYS A N 1
ATOM 1524 C CA . LYS A 1 202 ? -29.898 -6.030 56.091 1.00 82.50 202 LYS A CA 1
ATOM 1525 C C . LYS A 1 202 ? -29.944 -6.581 57.510 1.00 82.50 202 LYS A C 1
ATOM 1527 O O . LYS A 1 202 ? -31.027 -6.807 58.044 1.00 82.50 202 LYS A O 1
ATOM 1532 N N . MET A 1 203 ? -28.769 -6.807 58.095 1.00 73.50 203 MET A N 1
ATOM 1533 C CA . MET A 1 203 ? -28.658 -7.212 59.489 1.00 73.50 203 MET A CA 1
ATOM 1534 C C . MET A 1 203 ? -29.430 -6.197 60.341 1.00 73.50 203 MET A C 1
ATOM 1536 O O . MET A 1 203 ? -29.272 -4.985 60.130 1.00 73.50 203 MET A O 1
ATOM 1540 N N . PRO A 1 204 ? -30.287 -6.652 61.269 1.00 74.56 204 PRO A N 1
ATOM 1541 C CA . PRO A 1 204 ? -31.009 -5.752 62.148 1.00 74.56 204 PRO A CA 1
ATOM 1542 C C . PRO A 1 204 ? -30.006 -4.882 62.906 1.00 74.56 204 PRO A C 1
ATOM 1544 O O . PRO A 1 204 ? -28.968 -5.344 63.377 1.00 74.56 204 PRO A O 1
ATOM 1547 N N . ARG A 1 205 ? -30.318 -3.585 62.973 1.00 71.94 205 ARG A N 1
ATOM 1548 C CA . ARG A 1 205 ? -29.392 -2.505 63.353 1.00 71.94 205 ARG A CA 1
ATOM 1549 C C . ARG A 1 205 ? -28.861 -2.613 64.792 1.00 71.94 205 ARG A C 1
ATOM 1551 O O . ARG A 1 205 ? -27.893 -1.948 65.135 1.00 71.94 205 ARG A O 1
ATOM 1558 N N . SER A 1 206 ? -29.441 -3.492 65.599 1.00 84.06 206 SER A N 1
ATOM 1559 C CA . SER A 1 206 ? -28.752 -4.229 66.654 1.00 84.06 206 SER A CA 1
ATOM 1560 C C . SER A 1 206 ? -29.562 -5.493 66.949 1.00 84.06 206 SER A C 1
ATOM 1562 O O . SER A 1 206 ? -30.787 -5.494 66.803 1.00 84.06 206 SER A O 1
ATOM 1564 N N . SER A 1 207 ? -28.901 -6.564 67.386 1.00 80.62 207 SER A N 1
ATOM 1565 C CA . SER A 1 207 ? -29.584 -7.748 67.931 1.00 80.62 207 SER A CA 1
ATOM 1566 C C . SER A 1 207 ? -30.553 -7.372 69.058 1.00 80.62 207 SER A C 1
ATOM 1568 O O . SER A 1 207 ? -31.611 -7.976 69.195 1.00 80.62 207 SER A O 1
ATOM 1570 N N . TYR A 1 208 ? -30.230 -6.311 69.803 1.00 82.50 208 TYR A N 1
ATOM 1571 C CA . TYR A 1 208 ? -31.078 -5.746 70.846 1.00 82.50 208 TYR A CA 1
ATOM 1572 C C . TYR A 1 208 ? -32.400 -5.177 70.307 1.00 82.50 208 TYR A C 1
ATOM 1574 O O . TYR A 1 208 ? -33.441 -5.417 70.902 1.00 82.50 208 TYR A O 1
ATOM 1582 N N . LEU A 1 209 ? -32.410 -4.492 69.157 1.00 83.69 209 LEU A N 1
ATOM 1583 C CA . LEU A 1 209 ? -33.661 -4.005 68.555 1.00 83.69 209 LEU A CA 1
ATOM 1584 C C . LEU A 1 209 ? -34.547 -5.143 68.035 1.00 83.69 209 LEU A C 1
ATOM 1586 O O . LEU A 1 209 ? -35.768 -5.025 68.086 1.00 83.69 209 LEU A O 1
ATOM 1590 N N . LEU A 1 210 ? -33.944 -6.236 67.555 1.00 83.62 210 LEU A N 1
ATOM 1591 C CA . LEU A 1 210 ? -34.693 -7.433 67.171 1.00 83.62 210 LEU A CA 1
ATOM 1592 C C . LEU A 1 210 ? -35.349 -8.065 68.407 1.00 83.62 210 LEU A C 1
ATOM 1594 O O . LEU A 1 210 ? -36.557 -8.274 68.420 1.00 83.62 210 LEU A O 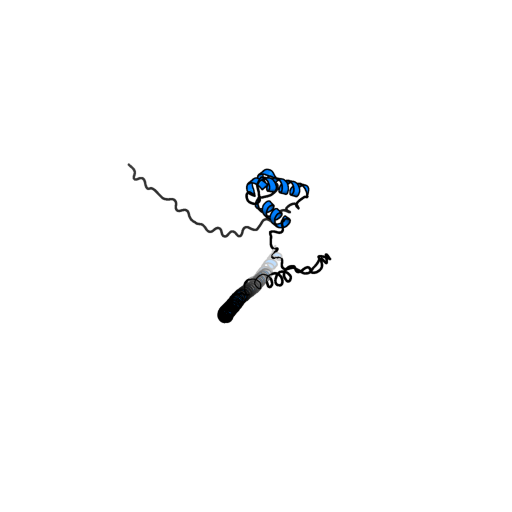1
ATOM 1598 N N . PHE A 1 211 ? -34.569 -8.238 69.476 1.00 88.62 211 PHE A N 1
ATOM 1599 C CA . PHE A 1 211 ? -35.053 -8.728 70.764 1.00 88.62 211 PHE A CA 1
ATOM 1600 C C . PHE A 1 211 ? -36.178 -7.851 71.344 1.00 88.62 211 PHE A C 1
ATOM 1602 O O . PHE A 1 211 ? -37.193 -8.368 71.801 1.00 88.62 211 PHE A O 1
ATOM 1609 N N . CYS A 1 212 ? -36.046 -6.521 71.287 1.00 89.00 212 CYS A N 1
ATOM 1610 C CA . CYS A 1 212 ? -37.091 -5.609 71.755 1.00 89.00 212 CYS A CA 1
ATOM 1611 C C . CYS A 1 212 ? -38.380 -5.692 70.925 1.00 89.00 212 CYS A C 1
ATOM 1613 O O . CYS A 1 212 ? -39.461 -5.563 71.496 1.00 89.00 212 CYS A O 1
ATOM 1615 N N . ASN A 1 213 ? -38.293 -5.892 69.605 1.00 89.94 213 ASN A N 1
ATOM 1616 C CA . ASN A 1 213 ? -39.480 -6.049 68.761 1.00 89.94 213 ASN A CA 1
ATOM 1617 C C . ASN A 1 213 ? -40.204 -7.370 69.049 1.00 89.94 213 ASN A C 1
ATOM 1619 O O . ASN A 1 213 ? -41.409 -7.332 69.288 1.00 89.94 213 ASN A O 1
ATOM 1623 N N . ASP A 1 214 ? -39.476 -8.489 69.137 1.00 92.06 214 ASP A N 1
ATOM 1624 C CA . ASP A 1 214 ? -40.058 -9.797 69.475 1.00 92.06 214 ASP A CA 1
ATOM 1625 C C . ASP A 1 214 ? -40.764 -9.754 70.833 1.00 92.06 214 ASP A C 1
ATOM 1627 O O . ASP A 1 214 ? -41.894 -10.220 70.981 1.00 92.06 214 ASP A O 1
ATOM 1631 N N . HIS A 1 215 ? -40.137 -9.120 71.827 1.00 93.25 215 HIS A N 1
ATOM 1632 C CA . HIS A 1 215 ? -40.724 -9.002 73.157 1.00 93.25 215 HIS A CA 1
ATOM 1633 C C . HIS A 1 215 ? -41.973 -8.099 73.167 1.00 93.25 215 HIS A C 1
ATOM 1635 O O . HIS A 1 215 ? -42.920 -8.347 73.924 1.00 93.25 215 HIS A O 1
ATOM 1641 N N . ARG A 1 216 ? -42.006 -7.057 72.321 1.00 93.62 216 ARG A N 1
ATOM 1642 C CA . ARG A 1 216 ? -43.166 -6.162 72.176 1.00 93.62 216 ARG A CA 1
ATOM 1643 C C . ARG A 1 216 ? -44.340 -6.845 71.474 1.00 93.62 216 ARG A C 1
ATOM 1645 O O . ARG A 1 216 ? -45.488 -6.608 71.838 1.00 93.62 216 ARG A O 1
ATOM 1652 N N . ASP A 1 217 ? -44.070 -7.677 70.478 1.00 92.44 217 ASP A N 1
ATOM 1653 C CA . ASP A 1 217 ? -45.117 -8.414 69.770 1.00 92.44 217 ASP A CA 1
ATOM 1654 C C . ASP A 1 217 ? -45.659 -9.575 70.617 1.00 92.44 217 ASP A C 1
ATOM 1656 O O . ASP A 1 217 ? -46.873 -9.775 70.664 1.00 92.44 217 ASP A O 1
ATOM 1660 N N . ALA A 1 218 ? -44.801 -10.256 71.386 1.00 92.81 218 ALA A N 1
ATOM 1661 C CA . ALA A 1 218 ? -45.223 -11.260 72.366 1.00 92.81 218 ALA A CA 1
ATOM 1662 C C . ALA A 1 218 ? -46.190 -10.671 73.411 1.00 92.81 218 ALA A C 1
ATOM 1664 O O . ALA A 1 218 ? -47.254 -11.227 73.672 1.00 92.81 218 ALA A O 1
ATOM 1665 N N . THR A 1 219 ? -45.864 -9.490 73.943 1.00 92.62 219 THR A N 1
ATOM 1666 C CA . THR A 1 219 ? -46.704 -8.803 74.941 1.00 92.62 219 THR A CA 1
ATOM 1667 C C . THR A 1 219 ? -48.030 -8.289 74.379 1.00 92.62 219 THR A C 1
ATOM 1669 O O . THR A 1 219 ? -49.024 -8.283 75.102 1.00 92.62 219 THR A O 1
ATOM 1672 N N . LYS A 1 220 ? -48.086 -7.911 73.094 1.00 94.75 220 LYS A N 1
ATOM 1673 C CA . LYS A 1 220 ? -49.351 -7.599 72.403 1.00 94.75 220 LYS A CA 1
ATOM 1674 C C . LYS A 1 220 ? -50.237 -8.823 72.184 1.00 94.75 220 LYS A C 1
ATOM 1676 O O . LYS A 1 220 ? -51.450 -8.675 72.166 1.00 94.75 220 LYS A O 1
ATOM 1681 N N . MET A 1 221 ? -49.659 -10.009 71.986 1.00 90.56 221 MET A N 1
ATOM 1682 C CA . MET A 1 221 ? -50.456 -11.233 71.851 1.00 90.56 221 MET A CA 1
ATOM 1683 C C . MET A 1 221 ? -51.030 -11.709 73.190 1.00 90.56 221 MET A C 1
ATOM 1685 O O . MET A 1 221 ? -52.127 -12.258 73.208 1.00 90.56 221 MET A O 1
ATOM 1689 N N . GLU A 1 222 ? -50.329 -11.475 74.302 1.00 88.06 222 GLU A N 1
ATOM 1690 C CA . GLU A 1 222 ? -50.845 -11.779 75.646 1.00 88.06 222 GLU A CA 1
ATOM 1691 C C . GLU A 1 222 ? -51.876 -10.761 76.156 1.00 88.06 222 GLU A C 1
ATOM 1693 O O . GLU A 1 222 ? -52.702 -11.112 76.995 1.00 88.06 222 GLU A O 1
ATOM 1698 N N . ASN A 1 223 ? -51.862 -9.524 75.647 1.00 79.56 223 ASN A N 1
ATOM 1699 C CA . ASN A 1 223 ? -52.842 -8.483 75.978 1.00 79.56 223 ASN A CA 1
ATOM 1700 C C . ASN A 1 223 ? -53.468 -7.891 74.700 1.00 79.56 223 ASN A C 1
ATOM 1702 O O . ASN A 1 223 ? -53.032 -6.815 74.272 1.00 79.56 223 ASN A O 1
ATOM 1706 N N . PRO A 1 224 ? -54.435 -8.593 74.076 1.00 69.38 224 PRO A N 1
ATOM 1707 C CA . PRO A 1 224 ? -55.128 -8.111 72.881 1.00 69.38 224 PRO A CA 1
ATOM 1708 C C . PRO A 1 224 ? -55.985 -6.861 73.128 1.00 69.38 224 PRO A C 1
ATOM 1710 O O . PRO A 1 224 ? -56.511 -6.694 74.254 1.00 69.38 224 PRO A O 1
#

Radius of gyration: 43.25 Å; chains: 1; bounding box: 103×83×125 Å

Foldseek 3Di:
DDDDDPDDDDDPPDDDPPPPPPPPPPPQDDDDPVLVVLLVVLCVVVNLPCLQVSDVVSDPSDDSVRSNVVVCVVVVVDPPPDPPPPDDDDDDPPDDDPVPPPVVVVVPPPPVVPCPPDDPVVVVVVVVVVVVVVVVVVVVVVVVVVVVVVVVVVVVVVVVVVVVVVVVVVVVVVVVVVVVVVVVVVVVVVVVVVVVVVPPPDDPPDPVVVVVVVVVVVVVVVPD

InterPro domains:
  IPR001005 SANT/Myb domain [PF00249] (30-72)
  IPR001005 SANT/Myb domain [PS50090] (30-75)
  IPR001005 SANT/Myb domain [SM00717] (27-77)
  IPR001005 SANT/Myb domain [cd00167] (30-72)
  IPR009057 Homedomain-like superfamily [SSF46689] (30-85)
  IPR017930 Myb domain [PS51294] (30-79)

pLDDT: mean 80.21, std 19.25, range [36.88, 98.25]